Protein AF-0000000067833914 (afdb_homodimer)

Foldseek 3Di:
DAEAEEFEEADDPVRRVVFVVVSVVVVHPPYDYDHHHLPDPPDDVVLVVCLVPDAAPYEYEGQAQVRNAVDLLGSLVSQVSCVVRNYKYFHVVVTDILDDPVNVVVNVVSVVVNVVVVVVVVVVVVVVVVVCVVVCVPVPPDPLPPLVVLVVCVVVPDDLVRSCVVSVHDSVSSCVSVVVVVPPDDD/DAEAEEFEEADDPVRRVVFVVVSVVVVHPPYDYDHHHLPDPPDDPVLVVCLVPDAAPYEYEGQAQVRNADDLLGSLVSQVSCVVRNYKYFHVVVTDILDDPVVVVVNVVSVVVNVVVVVVVVVVVVVVVVVCVVVCVPVPPDPLPPLVQLVVVVVVPDDLVRSCVVSVHDSVSSCVSVVVVVPPDDD

Structure (mmCIF, N/CA/C/O backbone):
data_AF-0000000067833914-model_v1
#
loop_
_entity.id
_entity.type
_entity.pdbx_description
1 polymer Resolvase
#
loop_
_atom_site.group_PDB
_atom_site.id
_atom_site.type_symbol
_atom_site.label_atom_id
_atom_site.label_alt_id
_atom_site.label_comp_id
_atom_site.label_asym_id
_atom_site.label_entity_id
_atom_site.label_seq_id
_atom_site.pdbx_PDB_ins_code
_atom_site.Cartn_x
_atom_site.Cartn_y
_atom_site.Cartn_z
_atom_site.occupancy
_atom_site.B_iso_or_equiv
_atom_site.auth_seq_id
_atom_site.auth_comp_id
_atom_site.auth_asym_id
_atom_site.auth_atom_id
_atom_site.pdbx_PDB_model_num
ATOM 1 N N . MET A 1 1 ? -22.562 -21.047 -0.651 1 86.88 1 MET A N 1
ATOM 2 C CA . MET A 1 1 ? -21.516 -20.078 -0.951 1 86.88 1 MET A CA 1
ATOM 3 C C . MET A 1 1 ? -22.078 -18.906 -1.754 1 86.88 1 MET A C 1
ATOM 5 O O . MET A 1 1 ? -22.672 -19.109 -2.814 1 86.88 1 MET A O 1
ATOM 9 N N . ALA A 1 2 ? -22.219 -17.75 -1.157 1 94.25 2 ALA A N 1
ATOM 10 C CA . ALA A 1 2 ? -22.797 -16.609 -1.849 1 94.25 2 ALA A CA 1
ATOM 11 C C . ALA A 1 2 ? -21.703 -15.727 -2.451 1 94.25 2 ALA A C 1
ATOM 13 O O . ALA A 1 2 ? -20.594 -15.641 -1.907 1 94.25 2 ALA A O 1
ATOM 14 N N . ARG A 1 3 ? -21.984 -15.25 -3.66 1 97.62 3 ARG A N 1
ATOM 15 C CA . ARG A 1 3 ? -21.172 -14.203 -4.273 1 97.62 3 ARG A CA 1
ATOM 16 C C . ARG A 1 3 ? -21.797 -12.828 -4.066 1 97.62 3 ARG A C 1
ATOM 18 O O . ARG A 1 3 ? -22.781 -12.484 -4.734 1 97.62 3 ARG A O 1
ATOM 25 N N . ILE A 1 4 ? -21.25 -12.125 -3.189 1 98.19 4 ILE A N 1
ATOM 26 C CA . ILE A 1 4 ? -21.828 -10.852 -2.777 1 98.19 4 ILE A CA 1
ATOM 27 C C . ILE A 1 4 ? -21.078 -9.703 -3.459 1 98.19 4 ILE A C 1
ATOM 29 O O . ILE A 1 4 ? -19.859 -9.633 -3.408 1 98.19 4 ILE A O 1
ATOM 33 N N . GLY A 1 5 ? -21.828 -8.836 -4.102 1 98.25 5 GLY A N 1
ATOM 34 C CA . GLY A 1 5 ? -21.234 -7.672 -4.746 1 98.25 5 GLY A CA 1
ATOM 35 C C . GLY A 1 5 ? -21.266 -6.422 -3.887 1 98.25 5 GLY A C 1
ATOM 36 O O . GLY A 1 5 ? -22.234 -6.195 -3.164 1 98.25 5 GLY A O 1
ATOM 37 N N . TYR A 1 6 ? -20.234 -5.637 -4.004 1 97.62 6 TYR A N 1
ATOM 38 C CA . TYR A 1 6 ? -20.203 -4.344 -3.332 1 97.62 6 TYR A CA 1
ATOM 39 C C . TYR A 1 6 ? -19.734 -3.25 -4.285 1 97.62 6 TYR A C 1
ATOM 41 O O . TYR A 1 6 ? -18.734 -3.414 -4.984 1 97.62 6 TYR A O 1
ATOM 49 N N . ALA A 1 7 ? -20.547 -2.199 -4.309 1 95.88 7 ALA A N 1
ATOM 50 C CA . ALA A 1 7 ? -20.234 -1.037 -5.141 1 95.88 7 ALA A CA 1
ATOM 51 C C . ALA A 1 7 ? -20.281 0.25 -4.324 1 95.88 7 ALA A C 1
ATOM 53 O O . ALA A 1 7 ? -21.125 0.393 -3.428 1 95.88 7 ALA A O 1
ATOM 54 N N . ARG A 1 8 ? -19.312 1.139 -4.695 1 91.75 8 ARG A N 1
ATOM 55 C CA . ARG A 1 8 ? -19.266 2.412 -3.982 1 91.75 8 ARG A CA 1
ATOM 56 C C . ARG A 1 8 ? -18.812 3.537 -4.91 1 91.75 8 ARG A C 1
ATOM 58 O O . ARG A 1 8 ? -17.984 3.324 -5.797 1 91.75 8 ARG A O 1
ATOM 65 N N . CYS A 1 9 ? -19.406 4.695 -4.695 1 86 9 CYS A N 1
ATOM 66 C CA . CYS A 1 9 ? -18.984 5.875 -5.438 1 86 9 CYS A CA 1
ATOM 67 C C . CYS A 1 9 ? -19.078 7.129 -4.578 1 86 9 CYS A C 1
ATOM 69 O O . CYS A 1 9 ? -19.812 7.148 -3.588 1 86 9 CYS A O 1
ATOM 71 N N . SER A 1 10 ? -18.25 8.062 -4.711 1 74.88 10 SER A N 1
ATOM 72 C CA . SER A 1 10 ? -18.328 9.32 -3.969 1 74.88 10 SER A CA 1
ATOM 73 C C . SER A 1 10 ? -19.5 10.172 -4.445 1 74.88 10 SER A C 1
ATOM 75 O O . SER A 1 10 ? -20.203 10.789 -3.637 1 74.88 10 SER A O 1
ATOM 77 N N . SER A 1 11 ? -19.484 10.625 -5.629 1 63.53 11 SER A N 1
ATOM 78 C CA . SER A 1 11 ? -20.5 11.609 -5.977 1 63.53 11 SER A CA 1
ATOM 79 C C . SER A 1 11 ? -21.281 11.188 -7.223 1 63.53 11 SER A C 1
ATOM 81 O O . SER A 1 11 ? -22.469 11.5 -7.352 1 63.53 11 SER A O 1
ATOM 83 N N . GLU A 1 12 ? -20.594 10.695 -8.109 1 61.56 12 GLU A N 1
ATOM 84 C CA . GLU A 1 12 ? -21.281 10.555 -9.391 1 61.56 12 GLU A CA 1
ATOM 85 C C . GLU A 1 12 ? -22 9.219 -9.484 1 61.56 12 GLU A C 1
ATOM 87 O O . GLU A 1 12 ? -21.391 8.164 -9.305 1 61.56 12 GLU A O 1
ATOM 92 N N . ASN A 1 13 ? -23.25 9.273 -9.68 1 63.41 13 ASN A N 1
ATOM 93 C CA . ASN A 1 13 ? -24.156 8.141 -9.812 1 63.41 13 ASN A CA 1
ATOM 94 C C . ASN A 1 13 ? -23.75 7.223 -10.953 1 63.41 13 ASN A C 1
ATOM 96 O O . ASN A 1 13 ? -23.812 5.996 -10.836 1 63.41 13 ASN A O 1
ATOM 100 N N . GLN A 1 14 ? -23.281 7.828 -11.984 1 71.44 14 GLN A N 1
ATOM 101 C CA . GLN A 1 14 ? -23 7.027 -13.172 1 71.44 14 GLN A CA 1
ATOM 102 C C . GLN A 1 14 ? -21.922 5.992 -12.891 1 71.44 14 GLN A C 1
ATOM 104 O O . GLN A 1 14 ? -22 4.863 -13.383 1 71.44 14 GLN A O 1
ATOM 109 N N . SER A 1 15 ? -21.109 6.277 -12.07 1 84.44 15 SER A N 1
ATOM 110 C CA . SER A 1 15 ? -20.047 5.34 -11.742 1 84.44 15 SER A CA 1
ATOM 111 C C . SER A 1 15 ? -20.562 4.168 -10.922 1 84.44 15 SER A C 1
ATOM 113 O O . SER A 1 15 ? -20.156 3.025 -11.133 1 84.44 15 SER A O 1
ATOM 115 N N . LEU A 1 16 ? -21.594 4.402 -10.195 1 90.31 16 LEU A N 1
ATOM 116 C CA . LEU A 1 16 ? -22.172 3.352 -9.367 1 90.31 16 LEU A CA 1
ATOM 117 C C . LEU A 1 16 ? -22.938 2.344 -10.219 1 90.31 16 LEU A C 1
ATOM 119 O O . LEU A 1 16 ? -22.828 1.135 -10.008 1 90.31 16 LEU A O 1
ATOM 123 N N . ASP A 1 17 ? -23.656 2.871 -11.164 1 92.19 17 ASP A N 1
ATOM 124 C CA . ASP A 1 17 ? -24.453 2.02 -12.039 1 92.19 17 ASP A CA 1
ATOM 125 C C . ASP A 1 17 ? -23.562 1.065 -12.836 1 92.19 17 ASP A C 1
ATOM 127 O O . ASP A 1 17 ? -23.891 -0.113 -12.992 1 92.19 17 ASP A O 1
ATOM 131 N N . ILE A 1 18 ? -22.531 1.569 -13.297 1 94.56 18 ILE A N 1
ATOM 132 C CA . ILE A 1 18 ? -21.594 0.772 -14.078 1 94.56 18 ILE A CA 1
ATOM 133 C C . ILE A 1 18 ? -21.031 -0.357 -13.211 1 94.56 18 ILE A C 1
ATOM 135 O O . ILE A 1 18 ? -20.938 -1.501 -13.664 1 94.56 18 ILE A O 1
ATOM 139 N N . GLN A 1 19 ? -20.75 -0.102 -12.039 1 96.81 19 GLN A N 1
ATOM 140 C CA . GLN A 1 19 ? -20.234 -1.108 -11.117 1 96.81 19 GLN A CA 1
ATOM 141 C C . GLN A 1 19 ? -21.266 -2.199 -10.859 1 96.81 19 GLN A C 1
ATOM 143 O O . GLN A 1 19 ? -20.953 -3.389 -10.914 1 96.81 19 GLN A O 1
ATOM 148 N N . ILE A 1 20 ? -22.438 -1.753 -10.633 1 96.5 20 ILE A N 1
ATOM 149 C CA . ILE A 1 20 ? -23.516 -2.682 -10.305 1 96.5 20 ILE A CA 1
ATOM 150 C C . ILE A 1 20 ? -23.781 -3.609 -11.492 1 96.5 20 ILE A C 1
ATOM 152 O O . ILE A 1 20 ? -23.938 -4.82 -11.312 1 96.5 20 ILE A O 1
ATOM 156 N N . GLU A 1 21 ? -23.781 -3.029 -12.656 1 97.19 21 GLU A N 1
ATOM 157 C CA . GLU A 1 21 ? -24 -3.826 -13.859 1 97.19 21 GLU A CA 1
ATOM 158 C C . GLU A 1 21 ? -22.891 -4.871 -14.031 1 97.19 21 GLU A C 1
ATOM 160 O O . GLU A 1 21 ? -23.172 -6.016 -14.391 1 97.19 21 GLU A O 1
ATOM 165 N N . ARG A 1 22 ? -21.703 -4.496 -13.828 1 97.56 22 ARG A N 1
ATOM 166 C CA . ARG A 1 22 ? -20.578 -5.414 -13.945 1 97.56 22 ARG A CA 1
ATOM 167 C C . ARG A 1 22 ? -20.688 -6.535 -12.914 1 97.56 22 ARG A C 1
ATOM 169 O O . ARG A 1 22 ? -20.422 -7.699 -13.227 1 97.56 22 ARG A O 1
ATOM 176 N N . LEU A 1 23 ? -21.078 -6.184 -11.727 1 98.31 23 LEU A N 1
ATOM 177 C CA . LEU A 1 23 ? -21.219 -7.164 -10.648 1 98.31 23 LEU A CA 1
ATOM 178 C C . LEU A 1 23 ? -22.344 -8.141 -10.953 1 98.31 23 LEU A C 1
ATOM 180 O O . LEU A 1 23 ? -22.219 -9.344 -10.711 1 98.31 23 LEU A O 1
ATOM 184 N N . LYS A 1 24 ? -23.422 -7.625 -11.484 1 97.94 24 LYS A N 1
ATOM 185 C CA . LYS A 1 24 ? -24.531 -8.484 -11.898 1 97.94 24 LYS A CA 1
ATOM 186 C C . LYS A 1 24 ? -24.078 -9.477 -12.969 1 97.94 24 LYS A C 1
ATOM 188 O O . LYS A 1 24 ? -24.406 -10.664 -12.898 1 97.94 24 LYS A O 1
ATOM 193 N N . ALA A 1 25 ? -23.328 -8.93 -13.898 1 98.06 25 ALA A N 1
ATOM 194 C CA . ALA A 1 25 ? -22.828 -9.758 -14.992 1 98.06 25 ALA A CA 1
ATOM 195 C C . ALA A 1 25 ? -21.938 -10.883 -14.469 1 98.06 25 ALA A C 1
ATOM 197 O O . ALA A 1 25 ? -21.828 -11.945 -15.094 1 98.06 25 ALA A O 1
ATOM 198 N N . GLU A 1 26 ? -21.312 -10.641 -13.344 1 97.38 26 GLU A N 1
ATOM 199 C CA . GLU A 1 26 ? -20.438 -11.625 -12.727 1 97.38 26 GLU A CA 1
ATOM 200 C C . GLU A 1 26 ? -21.219 -12.594 -11.852 1 97.38 26 GLU A C 1
ATOM 202 O O . GLU A 1 26 ? -20.641 -13.461 -11.195 1 97.38 26 GLU A O 1
ATOM 207 N N . GLY A 1 27 ? -22.562 -12.406 -11.664 1 97.12 27 GLY A N 1
ATOM 208 C CA . GLY A 1 27 ? -23.422 -13.328 -10.938 1 97.12 27 GLY A CA 1
ATOM 209 C C . GLY A 1 27 ? -23.516 -13.008 -9.453 1 97.12 27 GLY A C 1
ATOM 210 O O . GLY A 1 27 ? -23.891 -13.867 -8.656 1 97.12 27 GLY A O 1
ATOM 211 N N . CYS A 1 28 ? -23.156 -11.852 -9.117 1 98 28 CYS A N 1
ATOM 212 C CA . CYS A 1 28 ? -23.188 -11.477 -7.711 1 98 28 CYS A CA 1
ATOM 213 C C . CYS A 1 28 ? -24.625 -11.305 -7.23 1 98 28 CYS A C 1
ATOM 215 O O . CYS A 1 28 ? -25.422 -10.617 -7.875 1 98 28 CYS A O 1
ATOM 217 N N . GLN A 1 29 ? -24.953 -11.883 -6.121 1 95.81 29 GLN A N 1
ATOM 218 C CA . GLN A 1 29 ? -26.219 -11.758 -5.43 1 95.81 29 GLN A CA 1
ATOM 219 C C . GLN A 1 29 ? -26.078 -12.07 -3.943 1 95.81 29 GLN A C 1
ATOM 221 O O . GLN A 1 29 ? -25.688 -13.18 -3.572 1 95.81 29 GLN A O 1
ATOM 226 N N . PRO A 1 30 ? -26.375 -11.094 -3.082 1 96.19 30 PRO A N 1
ATOM 227 C CA . PRO A 1 30 ? -26.891 -9.75 -3.322 1 96.19 30 PRO A CA 1
ATOM 228 C C . PRO A 1 30 ? -25.797 -8.758 -3.711 1 96.19 30 PRO A C 1
ATOM 230 O O . PRO A 1 30 ? -24.609 -9.078 -3.643 1 96.19 30 PRO A O 1
ATOM 233 N N . ILE A 1 31 ? -26.172 -7.652 -4.227 1 97.44 31 ILE A N 1
ATOM 234 C CA . ILE A 1 31 ? -25.281 -6.523 -4.48 1 97.44 31 ILE A CA 1
ATOM 235 C C . ILE A 1 31 ? -25.656 -5.359 -3.566 1 97.44 31 ILE A C 1
ATOM 237 O O . ILE A 1 31 ? -26.812 -4.914 -3.557 1 97.44 31 ILE A O 1
ATOM 241 N N . ARG A 1 32 ? -24.703 -4.992 -2.779 1 96 32 ARG A N 1
ATOM 242 C CA . ARG A 1 32 ? -24.875 -3.826 -1.918 1 96 32 ARG A CA 1
ATOM 243 C C . ARG A 1 32 ? -24.109 -2.625 -2.463 1 96 32 ARG A C 1
ATOM 245 O O . ARG A 1 32 ? -23.016 -2.777 -3.018 1 96 32 ARG A O 1
ATOM 252 N N . SER A 1 33 ? -24.688 -1.474 -2.361 1 93.19 33 SER A N 1
ATOM 253 C CA . SER A 1 33 ? -24.031 -0.272 -2.875 1 93.19 33 SER A CA 1
ATOM 254 C C . SER A 1 33 ? -24.266 0.919 -1.951 1 93.19 33 SER A C 1
ATOM 256 O O . SER A 1 33 ? -25.234 0.943 -1.19 1 93.19 33 SER A O 1
ATOM 258 N N . GLU A 1 34 ? -23.312 1.789 -1.953 1 89.5 34 GLU A N 1
ATOM 259 C CA . GLU A 1 34 ? -23.484 3.02 -1.186 1 89.5 34 GLU A CA 1
ATOM 260 C C . GLU A 1 34 ? -22.672 4.164 -1.788 1 89.5 34 GLU A C 1
ATOM 262 O O . GLU A 1 34 ? -21.734 3.932 -2.551 1 89.5 34 GLU A O 1
ATOM 267 N N . LYS A 1 35 ? -23.203 5.383 -1.532 1 82.38 35 LYS A N 1
ATOM 268 C CA . LYS A 1 35 ? -22.531 6.621 -1.898 1 82.38 35 LYS A CA 1
ATOM 269 C C . LYS A 1 35 ? -21.828 7.238 -0.692 1 82.38 35 LYS A C 1
ATOM 271 O O . LYS A 1 35 ? -22.422 7.371 0.379 1 82.38 35 LYS A O 1
ATOM 276 N N . VAL A 1 36 ? -20.562 7.32 -0.831 1 75.31 36 VAL A N 1
ATOM 277 C CA . VAL A 1 36 ? -19.812 7.863 0.302 1 75.31 36 VAL A CA 1
ATOM 278 C C . VAL A 1 36 ? -19.062 9.117 -0.128 1 75.31 36 VAL A C 1
ATOM 280 O O . VAL A 1 36 ? -18.422 9.125 -1.185 1 75.31 36 VAL A O 1
ATOM 283 N N . SER A 1 37 ? -19.359 10.234 0.548 1 60.12 37 SER A N 1
ATOM 284 C CA . SER A 1 37 ? -18.609 11.461 0.291 1 60.12 37 SER A CA 1
ATOM 285 C C . SER A 1 37 ? -17.344 11.508 1.129 1 60.12 37 SER A C 1
ATOM 287 O O . SER A 1 37 ? -17.266 10.898 2.197 1 60.12 37 SER A O 1
ATOM 289 N N . GLY A 1 38 ? -16.125 11.68 0.613 1 54.72 38 GLY A N 1
ATOM 290 C CA . GLY A 1 38 ? -14.836 11.797 1.277 1 54.72 38 GLY A CA 1
ATOM 291 C C . GLY A 1 38 ? -14.914 12.516 2.613 1 54.72 38 GLY A C 1
ATOM 292 O O . GLY A 1 38 ? -14.031 12.367 3.457 1 54.72 38 GLY A O 1
ATOM 293 N N . ALA A 1 39 ? -15.797 13.562 2.768 1 50 39 ALA A N 1
ATOM 294 C CA . ALA A 1 39 ? -15.805 14.43 3.945 1 50 39 ALA A CA 1
ATOM 295 C C . ALA A 1 39 ? -16.391 13.703 5.152 1 50 39 ALA A C 1
ATOM 297 O O . ALA A 1 39 ? -16.188 14.125 6.297 1 50 39 ALA A O 1
ATOM 298 N N . SER A 1 40 ? -17.312 12.828 4.961 1 51.78 40 SER A N 1
ATOM 299 C CA . SER A 1 40 ? -18 12.352 6.148 1 51.78 40 SER A CA 1
ATOM 300 C C . SER A 1 40 ? -17.375 11.062 6.668 1 51.78 40 SER A C 1
ATOM 302 O O . SER A 1 40 ? -17.094 10.141 5.895 1 51.78 40 SER A O 1
ATOM 304 N N . ARG A 1 41 ? -16.766 11.109 7.801 1 50.41 41 ARG A N 1
ATOM 305 C CA . ARG A 1 41 ? -16.234 10 8.594 1 50.41 41 ARG A CA 1
ATOM 306 C C . ARG A 1 41 ? -17.234 8.852 8.656 1 50.41 41 ARG A C 1
ATOM 308 O O . ARG A 1 41 ? -16.859 7.715 8.969 1 50.41 41 ARG A O 1
ATOM 315 N N . ASP A 1 42 ? -18.484 9.297 8.555 1 56.72 42 ASP A N 1
ATOM 316 C CA . ASP A 1 42 ? -19.656 8.492 8.875 1 56.72 42 ASP A CA 1
ATOM 317 C C . ASP A 1 42 ? -20.203 7.789 7.633 1 56.72 42 ASP A C 1
ATOM 319 O O . ASP A 1 42 ? -20.656 8.445 6.688 1 56.72 42 ASP A O 1
ATOM 323 N N . GLY A 1 43 ? -19.344 6.633 6.879 1 66.44 43 GLY A N 1
ATOM 324 C CA . GLY A 1 43 ? -19.906 6.199 5.605 1 66.44 43 GLY A CA 1
ATOM 325 C C . GLY A 1 43 ? -19.5 4.781 5.238 1 66.44 43 GLY A C 1
ATOM 326 O O . GLY A 1 43 ? -18.781 4.113 5.992 1 66.44 43 GLY A O 1
ATOM 327 N N . ARG A 1 44 ? -20 3.904 5.148 1 83.5 44 ARG A N 1
ATOM 328 C CA . ARG A 1 44 ? -19.969 2.594 4.512 1 83.5 44 ARG A CA 1
ATOM 329 C C . ARG A 1 44 ? -20.781 1.577 5.301 1 83.5 44 ARG A C 1
ATOM 331 O O . ARG A 1 44 ? -20.297 0.492 5.621 1 83.5 44 ARG A O 1
ATOM 338 N N . THR A 1 45 ? -21.906 2.039 5.633 1 88.69 45 THR A N 1
ATOM 339 C CA . THR A 1 45 ? -22.797 1.225 6.438 1 88.69 45 THR A CA 1
ATOM 340 C C . THR A 1 45 ? -23.125 -0.086 5.727 1 88.69 45 THR A C 1
ATOM 342 O O . THR A 1 45 ? -23.234 -1.136 6.367 1 88.69 45 THR A O 1
ATOM 345 N N . GLU A 1 46 ? -23.266 0.03 4.477 1 92.81 46 GLU A N 1
ATOM 346 C CA . GLU A 1 46 ? -23.578 -1.169 3.699 1 92.81 46 GLU A CA 1
ATOM 347 C C . GLU A 1 46 ? -22.422 -2.168 3.752 1 92.81 46 GLU A C 1
ATOM 349 O O . GLU A 1 46 ? -22.641 -3.371 3.902 1 92.81 46 GLU A O 1
ATOM 354 N N . LEU A 1 47 ? -21.219 -1.692 3.621 1 93.88 47 LEU A N 1
ATOM 355 C CA . LEU A 1 47 ? -20.047 -2.559 3.701 1 93.88 47 LEU A CA 1
ATOM 356 C C . LEU A 1 47 ? -19.922 -3.188 5.086 1 93.88 47 LEU A C 1
ATOM 358 O O . LEU A 1 47 ? -19.672 -4.387 5.203 1 93.88 47 LEU A O 1
ATOM 362 N N . ALA A 1 48 ? -20.109 -2.379 6.098 1 92.81 48 ALA A N 1
ATOM 363 C CA . ALA A 1 48 ? -20.031 -2.879 7.465 1 92.81 48 ALA A CA 1
ATOM 364 C C . ALA A 1 48 ? -21.047 -3.99 7.707 1 92.81 48 ALA A C 1
ATOM 366 O O . ALA A 1 48 ? -20.719 -5.02 8.297 1 92.81 48 ALA A O 1
ATOM 367 N N . ALA A 1 49 ? -22.266 -3.721 7.293 1 93.12 49 ALA A N 1
ATOM 368 C CA . ALA A 1 49 ? -23.328 -4.723 7.426 1 93.12 49 ALA A CA 1
ATOM 369 C C . ALA A 1 49 ? -22.969 -6.004 6.684 1 93.12 49 ALA A C 1
ATOM 371 O O . ALA A 1 49 ? -23.172 -7.105 7.195 1 93.12 49 ALA A O 1
ATOM 372 N N . LEU A 1 50 ? -22.406 -5.805 5.523 1 94.81 50 LEU A N 1
ATOM 373 C CA . LEU A 1 50 ? -22 -6.938 4.699 1 94.81 50 LEU A CA 1
ATOM 374 C C . LEU A 1 50 ? -20.938 -7.762 5.406 1 94.81 50 LEU A C 1
ATOM 376 O O . LEU A 1 50 ? -21.016 -8.992 5.449 1 94.81 50 LEU A O 1
ATOM 380 N N . LEU A 1 51 ? -19.969 -7.109 5.922 1 94.81 51 LEU A N 1
ATOM 381 C CA . LEU A 1 51 ? -18.844 -7.785 6.574 1 94.81 51 LEU A CA 1
ATOM 382 C C . LEU A 1 51 ? -19.312 -8.492 7.844 1 94.81 51 LEU A C 1
ATOM 384 O O . LEU A 1 51 ? -18.766 -9.531 8.219 1 94.81 51 LEU A O 1
ATOM 388 N N . ASP A 1 52 ? -20.359 -7.973 8.461 1 93.75 52 ASP A N 1
ATOM 389 C CA . ASP A 1 52 ? -20.922 -8.578 9.672 1 93.75 52 ASP A CA 1
ATOM 390 C C . ASP A 1 52 ? -21.641 -9.883 9.352 1 93.75 52 ASP A C 1
ATOM 392 O O . ASP A 1 52 ? -21.719 -10.781 10.188 1 93.75 52 ASP A O 1
ATOM 396 N N . PHE A 1 53 ? -22.094 -10.016 8.172 1 94 53 PHE A N 1
ATOM 397 C CA . PHE A 1 53 ? -22.953 -11.141 7.859 1 94 53 PHE A CA 1
ATOM 398 C C . PHE A 1 53 ? -22.234 -12.156 6.977 1 94 53 PHE A C 1
ATOM 400 O O . PHE A 1 53 ? -22.719 -13.266 6.762 1 94 53 PHE A O 1
ATOM 407 N N . ILE A 1 54 ? -21.125 -11.742 6.477 1 96.31 54 ILE A N 1
ATOM 408 C CA . ILE A 1 54 ? -20.391 -12.625 5.574 1 96.31 54 ILE A CA 1
ATOM 409 C C . ILE A 1 54 ? -20 -13.906 6.305 1 96.31 54 ILE A C 1
ATOM 411 O O . ILE A 1 54 ? -19.594 -13.859 7.469 1 96.31 54 ILE A O 1
ATOM 415 N N . ARG A 1 55 ? -20.141 -15.062 5.648 1 95.69 55 ARG A N 1
ATOM 416 C CA . ARG A 1 55 ? -19.922 -16.359 6.262 1 95.69 55 ARG A CA 1
ATOM 417 C C . ARG A 1 55 ? -18.734 -17.078 5.617 1 95.69 55 ARG A C 1
ATOM 419 O O . ARG A 1 55 ? -18.266 -16.672 4.551 1 95.69 55 ARG A O 1
ATOM 426 N N . ASP A 1 56 ? -18.344 -18.109 6.289 1 97.06 56 ASP A N 1
ATOM 427 C CA . ASP A 1 56 ? -17.297 -18.984 5.762 1 97.06 56 ASP A CA 1
ATOM 428 C C . ASP A 1 56 ? -17.672 -19.5 4.371 1 97.06 56 ASP A C 1
ATOM 430 O O . ASP A 1 56 ? -18.797 -19.953 4.145 1 97.06 56 ASP A O 1
ATOM 434 N N . GLY A 1 57 ? -16.75 -19.312 3.463 1 97.12 57 GLY A N 1
ATOM 435 C CA . GLY A 1 57 ? -16.969 -19.812 2.117 1 97.12 57 GLY A CA 1
ATOM 436 C C . GLY A 1 57 ? -17.562 -18.781 1.185 1 97.12 57 GLY A C 1
ATOM 437 O O . GLY A 1 57 ? -17.547 -18.953 -0.036 1 97.12 57 GLY A O 1
ATOM 438 N N . ASP A 1 58 ? -18.141 -17.641 1.704 1 98.12 58 ASP A N 1
ATOM 439 C CA . ASP A 1 58 ? -18.688 -16.578 0.876 1 98.12 58 ASP A CA 1
ATOM 440 C C . ASP A 1 58 ? -17.578 -15.82 0.151 1 98.12 58 ASP A C 1
ATOM 442 O O . ASP A 1 58 ? -16.406 -15.906 0.532 1 98.12 58 ASP A O 1
ATOM 446 N N . GLU A 1 59 ? -18.016 -15.156 -0.945 1 98.06 59 GLU A N 1
ATOM 447 C CA . GLU A 1 59 ? -17.094 -14.383 -1.764 1 98.06 59 GLU A CA 1
ATOM 448 C C . GLU A 1 59 ? -17.578 -12.945 -1.935 1 98.06 59 GLU A C 1
ATOM 450 O O . GLU A 1 59 ? -18.703 -12.719 -2.404 1 98.06 59 GLU A O 1
ATOM 455 N N . LEU A 1 60 ? -16.766 -12.047 -1.475 1 98.44 60 LEU A N 1
ATOM 456 C CA . LEU A 1 60 ? -17.016 -10.633 -1.725 1 98.44 60 LEU A CA 1
ATOM 457 C C . LEU A 1 60 ? -16.391 -10.195 -3.041 1 98.44 60 LEU A C 1
ATOM 459 O O . LEU A 1 60 ? -15.203 -10.438 -3.281 1 98.44 60 LEU A O 1
ATOM 463 N N . VAL A 1 61 ? -17.172 -9.539 -3.877 1 98.56 61 VAL A N 1
ATOM 464 C CA . VAL A 1 61 ? -16.703 -9.141 -5.199 1 98.56 61 VAL A CA 1
ATOM 465 C C . VAL A 1 61 ? -16.812 -7.625 -5.352 1 98.56 61 VAL A C 1
ATOM 467 O O . VAL A 1 61 ? -17.859 -7.043 -5.035 1 98.56 61 VAL A O 1
ATOM 470 N N . VAL A 1 62 ? -15.789 -7 -5.805 1 98.25 62 VAL A N 1
ATOM 471 C CA . VAL A 1 62 ? -15.773 -5.586 -6.156 1 98.25 62 VAL A CA 1
ATOM 472 C C . VAL A 1 62 ? -15.203 -5.402 -7.559 1 98.25 62 VAL A C 1
ATOM 474 O O . VAL A 1 62 ? -14.422 -6.227 -8.031 1 98.25 62 VAL A O 1
ATOM 477 N N . VAL A 1 63 ? -15.562 -4.324 -8.219 1 97.75 63 VAL A N 1
ATOM 478 C CA . VAL A 1 63 ? -15.047 -4.07 -9.562 1 97.75 63 VAL A CA 1
ATOM 479 C C . VAL A 1 63 ? -13.57 -3.67 -9.477 1 97.75 63 VAL A C 1
ATOM 481 O O . VAL A 1 63 ? -12.75 -4.156 -10.258 1 97.75 63 VAL A O 1
ATOM 484 N N . ARG A 1 64 ? -13.328 -2.82 -8.484 1 97.12 64 ARG A N 1
ATOM 485 C CA . ARG A 1 64 ? -11.961 -2.361 -8.227 1 97.12 64 ARG A CA 1
ATOM 486 C C . ARG A 1 64 ? -11.664 -2.361 -6.73 1 97.12 64 ARG A C 1
ATOM 488 O O . ARG A 1 64 ? -12.555 -2.129 -5.91 1 97.12 64 ARG A O 1
ATOM 495 N N . ALA A 1 65 ? -10.422 -2.537 -6.402 1 96.62 65 ALA A N 1
ATOM 496 C CA . ALA A 1 65 ? -10.039 -2.664 -4.996 1 96.62 65 ALA A CA 1
ATOM 497 C C . ALA A 1 65 ? -10.266 -1.355 -4.246 1 96.62 65 ALA A C 1
ATOM 499 O O . ALA A 1 65 ? -10.578 -1.363 -3.053 1 96.62 65 ALA A O 1
ATOM 500 N N . ASP A 1 66 ? -10.094 -0.238 -4.898 1 94.25 66 ASP A N 1
ATOM 501 C CA . ASP A 1 66 ? -10.211 1.054 -4.23 1 94.25 66 ASP A CA 1
ATOM 502 C C . ASP A 1 66 ? -11.656 1.321 -3.811 1 94.25 66 ASP A C 1
ATOM 504 O O . ASP A 1 66 ? -11.922 2.244 -3.039 1 94.25 66 ASP A O 1
ATOM 508 N N . ARG A 1 67 ? -12.57 0.489 -4.27 1 93.38 67 ARG A N 1
ATOM 509 C CA . ARG A 1 67 ? -13.961 0.642 -3.84 1 93.38 67 ARG A CA 1
ATOM 510 C C . ARG A 1 67 ? -14.172 0.031 -2.459 1 93.38 67 ARG A C 1
ATOM 512 O O . ARG A 1 67 ? -15.195 0.284 -1.816 1 93.38 67 ARG A O 1
ATOM 519 N N . LEU A 1 68 ? -13.312 -0.681 -2.006 1 94.25 68 LEU A N 1
ATOM 520 C CA . LEU A 1 68 ? -13.484 -1.496 -0.808 1 94.25 68 LEU A CA 1
ATOM 521 C C . LEU A 1 68 ? -13.078 -0.724 0.441 1 94.25 68 LEU A C 1
ATOM 523 O O . LEU A 1 68 ? -13.484 -1.073 1.553 1 94.25 68 LEU A O 1
ATOM 527 N N . GLY A 1 69 ? -12.273 0.347 0.266 1 91.62 69 GLY A N 1
ATOM 528 C CA . GLY A 1 69 ? -11.781 1.048 1.439 1 91.62 69 GLY A CA 1
ATOM 529 C C . GLY A 1 69 ? -11.461 2.508 1.174 1 91.62 69 GLY A C 1
ATOM 530 O O . GLY A 1 69 ? -11.594 2.98 0.043 1 91.62 69 GLY A O 1
ATOM 531 N N . ARG A 1 70 ? -10.984 3.242 2.217 1 86.94 70 ARG A N 1
ATOM 532 C CA . ARG A 1 70 ? -10.688 4.668 2.15 1 86.94 70 ARG A CA 1
ATOM 533 C C . ARG A 1 70 ? -9.211 4.906 1.839 1 86.94 70 ARG A C 1
ATOM 535 O O . ARG A 1 70 ? -8.828 6 1.42 1 86.94 70 ARG A O 1
ATOM 542 N N . ASP A 1 71 ? -8.445 3.928 2.152 1 90.81 71 ASP A N 1
ATOM 543 C CA . ASP A 1 71 ? -7.016 3.914 1.849 1 90.81 71 ASP A CA 1
ATOM 544 C C . ASP A 1 71 ? -6.477 2.486 1.799 1 90.81 71 ASP A C 1
ATOM 546 O O . ASP A 1 71 ? -7.23 1.527 1.977 1 90.81 71 ASP A O 1
ATOM 550 N N . THR A 1 72 ? -5.305 2.424 1.519 1 92.88 72 THR A N 1
ATOM 551 C CA . THR A 1 72 ? -4.691 1.114 1.329 1 92.88 72 THR A CA 1
ATOM 552 C C . THR A 1 72 ? -4.781 0.283 2.605 1 92.88 72 THR A C 1
ATOM 554 O O . THR A 1 72 ? -5.141 -0.896 2.561 1 92.88 72 THR A O 1
ATOM 557 N N . ARG A 1 73 ? -4.469 0.867 3.707 1 91.75 73 ARG A N 1
ATOM 558 C CA . ARG A 1 73 ? -4.508 0.161 4.984 1 91.75 73 ARG A CA 1
ATOM 559 C C . ARG A 1 73 ? -5.906 -0.379 5.266 1 91.75 73 ARG A C 1
ATOM 561 O O . ARG A 1 73 ? -6.059 -1.513 5.727 1 91.75 73 ARG A O 1
ATOM 568 N N . ASP A 1 74 ? -6.852 0.41 5.039 1 93.06 74 ASP A N 1
ATOM 569 C CA . ASP A 1 74 ? -8.234 0.002 5.25 1 93.06 74 ASP A CA 1
ATOM 570 C C . ASP A 1 74 ? -8.586 -1.216 4.398 1 93.06 74 ASP A C 1
ATOM 572 O O . ASP A 1 74 ? -9.195 -2.17 4.891 1 93.06 74 ASP A O 1
ATOM 576 N N . VAL A 1 75 ? -8.25 -1.205 3.137 1 96.06 75 VAL A N 1
ATOM 577 C CA . VAL A 1 75 ? -8.508 -2.316 2.229 1 96.06 75 VAL A CA 1
ATOM 578 C C . VAL A 1 75 ? -7.812 -3.576 2.738 1 96.06 75 VAL A C 1
ATOM 580 O O . VAL A 1 75 ? -8.414 -4.648 2.791 1 96.06 75 VAL A O 1
ATOM 583 N N . LEU A 1 76 ? -6.582 -3.436 3.123 1 96.44 76 LEU A N 1
ATOM 584 C CA . LEU A 1 76 ? -5.805 -4.578 3.592 1 96.44 76 LEU A CA 1
ATOM 585 C C . LEU A 1 76 ? -6.402 -5.156 4.871 1 96.44 76 LEU A C 1
ATOM 587 O O . LEU A 1 76 ? -6.379 -6.371 5.078 1 96.44 76 LEU A O 1
ATOM 591 N N . ASN A 1 77 ? -6.914 -4.355 5.73 1 96 77 ASN A N 1
ATOM 592 C CA . ASN A 1 77 ? -7.602 -4.816 6.93 1 96 77 ASN A CA 1
ATOM 593 C C . ASN A 1 77 ? -8.836 -5.641 6.586 1 96 77 ASN A C 1
ATOM 595 O O . ASN A 1 77 ? -9.109 -6.656 7.227 1 96 77 ASN A O 1
ATOM 599 N N . ILE A 1 78 ? -9.547 -5.184 5.629 1 96.75 78 ILE A N 1
ATOM 600 C CA . ILE A 1 78 ? -10.75 -5.891 5.203 1 96.75 78 ILE A CA 1
ATOM 601 C C . ILE A 1 78 ? -10.367 -7.254 4.625 1 96.75 78 ILE A C 1
ATOM 603 O O . ILE A 1 78 ? -11.023 -8.258 4.91 1 96.75 78 ILE A O 1
ATOM 607 N N . VAL A 1 79 ? -9.344 -7.285 3.797 1 97.81 79 VAL A N 1
ATOM 608 C CA . VAL A 1 79 ? -8.859 -8.547 3.238 1 97.81 79 VAL A CA 1
ATOM 609 C C . VAL A 1 79 ? -8.516 -9.516 4.367 1 97.81 79 VAL A C 1
ATOM 611 O O . VAL A 1 79 ? -8.883 -10.688 4.316 1 97.81 79 VAL A O 1
ATOM 614 N N . HIS A 1 80 ? -7.781 -9 5.285 1 96.38 80 HIS A N 1
ATOM 615 C CA . HIS A 1 80 ? -7.387 -9.812 6.43 1 96.38 80 HIS A CA 1
ATOM 616 C C . HIS A 1 80 ? -8.602 -10.336 7.188 1 96.38 80 HIS A C 1
ATOM 618 O O . HIS A 1 80 ? -8.656 -11.508 7.559 1 96.38 80 HIS A O 1
ATOM 624 N N . GLU A 1 81 ? -9.531 -9.484 7.418 1 96.62 81 GLU A N 1
ATOM 625 C CA . GLU A 1 81 ? -10.758 -9.867 8.109 1 96.62 81 GLU A CA 1
ATOM 626 C C . GLU A 1 81 ? -11.5 -10.969 7.359 1 96.62 81 GLU A C 1
ATOM 628 O O . GLU A 1 81 ? -11.961 -11.938 7.965 1 96.62 81 GLU A O 1
ATOM 633 N N . LEU A 1 82 ? -11.648 -10.812 6.047 1 98 82 LEU A N 1
ATOM 634 C CA . LEU A 1 82 ? -12.297 -11.828 5.219 1 98 82 LEU A CA 1
ATOM 635 C C . LEU A 1 82 ? -11.57 -13.164 5.328 1 98 82 LEU A C 1
ATOM 637 O O . LEU A 1 82 ? -12.203 -14.203 5.48 1 98 82 LEU A O 1
ATOM 641 N N . ASP A 1 83 ? -10.289 -13.094 5.262 1 97.31 83 ASP A N 1
ATOM 642 C CA . ASP A 1 83 ? -9.469 -14.297 5.344 1 97.31 83 ASP A CA 1
ATOM 643 C C . ASP A 1 83 ? -9.672 -15.008 6.68 1 97.31 83 ASP A C 1
ATOM 645 O O . ASP A 1 83 ? -9.805 -16.234 6.723 1 97.31 83 ASP A O 1
ATOM 649 N N . GLN A 1 84 ? -9.695 -14.266 7.75 1 96.25 84 GLN A N 1
ATOM 650 C CA . GLN A 1 84 ? -9.883 -14.828 9.086 1 96.25 84 GLN A CA 1
ATOM 651 C C . GLN A 1 84 ? -11.242 -15.516 9.203 1 96.25 84 GLN A C 1
ATOM 653 O O . GLN A 1 84 ? -11.383 -16.484 9.953 1 96.25 84 GLN A O 1
ATOM 658 N N . ARG A 1 85 ? -12.188 -15.094 8.469 1 96.12 85 ARG A N 1
ATOM 659 C CA . ARG A 1 85 ? -13.547 -15.633 8.523 1 96.12 85 ARG A CA 1
ATOM 660 C C . ARG A 1 85 ? -13.711 -16.781 7.527 1 96.12 85 ARG A C 1
ATOM 662 O O . ARG A 1 85 ? -14.797 -17.359 7.426 1 96.12 85 ARG A O 1
ATOM 669 N N . GLY A 1 86 ? -12.664 -17 6.812 1 97.06 86 GLY A N 1
ATOM 670 C CA . GLY A 1 86 ? -12.734 -18.047 5.801 1 97.06 86 GLY A CA 1
ATOM 671 C C . GLY A 1 86 ? -13.477 -17.625 4.551 1 97.06 86 GLY A C 1
ATOM 672 O O . GLY A 1 86 ? -13.914 -18.469 3.768 1 97.06 86 GLY A O 1
ATOM 673 N N . ALA A 1 87 ? -13.719 -16.312 4.391 1 98.19 87 ALA A N 1
ATOM 674 C CA . ALA A 1 87 ? -14.359 -15.758 3.205 1 98.19 87 ALA A CA 1
ATOM 675 C C . ALA A 1 87 ? -13.328 -15.289 2.188 1 98.19 87 ALA A C 1
ATOM 677 O O . ALA A 1 87 ? -12.133 -15.242 2.486 1 98.19 87 ALA A O 1
ATOM 678 N N . PHE A 1 88 ? -13.773 -14.977 0.936 1 98.31 88 PHE A N 1
ATOM 679 C CA . PHE A 1 88 ? -12.844 -14.664 -0.148 1 98.31 88 PHE A CA 1
ATOM 680 C C . PHE A 1 88 ? -13.156 -13.297 -0.745 1 98.31 88 PHE A C 1
ATOM 682 O O . PHE A 1 88 ? -14.281 -12.805 -0.644 1 98.31 88 PHE A O 1
ATOM 689 N N . LEU A 1 89 ? -12.156 -12.719 -1.276 1 98.56 89 LEU A N 1
ATOM 690 C CA . LEU A 1 89 ? -12.281 -11.469 -2.02 1 98.56 89 LEU A CA 1
ATOM 691 C C . LEU A 1 89 ? -11.914 -11.672 -3.484 1 98.56 89 LEU A C 1
ATOM 693 O O . LEU A 1 89 ? -10.922 -12.328 -3.795 1 98.56 89 LEU A O 1
ATOM 697 N N . THR A 1 90 ? -12.703 -11.141 -4.344 1 98.56 90 THR A N 1
ATOM 698 C CA . THR A 1 90 ? -12.383 -11.078 -5.766 1 98.56 90 THR A CA 1
ATOM 699 C C . THR A 1 90 ? -12.492 -9.641 -6.277 1 98.56 90 THR A C 1
ATOM 701 O O . THR A 1 90 ? -13.516 -8.984 -6.07 1 98.56 90 THR A O 1
ATOM 704 N N . VAL A 1 91 ? -11.461 -9.188 -6.871 1 98.69 91 VAL A N 1
ATOM 705 C CA . VAL A 1 91 ? -11.438 -7.918 -7.598 1 98.69 91 VAL A CA 1
ATOM 706 C C . VAL A 1 91 ? -11.531 -8.18 -9.094 1 98.69 91 VAL A C 1
ATOM 708 O O . VAL A 1 91 ? -10.781 -9 -9.641 1 98.69 91 VAL A O 1
ATOM 711 N N . LEU A 1 92 ? -12.375 -7.508 -9.812 1 98.38 92 LEU A N 1
ATOM 712 C CA . LEU A 1 92 ? -12.664 -7.84 -11.203 1 98.38 92 LEU A CA 1
ATOM 713 C C . LEU A 1 92 ? -11.648 -7.199 -12.141 1 98.38 92 LEU A C 1
ATOM 715 O O . LEU A 1 92 ? -11.328 -7.758 -13.195 1 98.38 92 LEU A O 1
ATOM 719 N N . ASP A 1 93 ? -11.148 -6.008 -11.703 1 97.25 93 ASP A N 1
ATOM 720 C CA . ASP A 1 93 ? -10.227 -5.285 -12.57 1 97.25 93 ASP A CA 1
ATOM 721 C C . ASP A 1 93 ? -9.094 -4.652 -11.766 1 97.25 93 ASP A C 1
ATOM 723 O O . ASP A 1 93 ? -9.273 -3.596 -11.156 1 97.25 93 ASP A O 1
ATOM 727 N N . PRO A 1 94 ? -7.918 -5.199 -11.992 1 97.69 94 PRO A N 1
ATOM 728 C CA . PRO A 1 94 ? -7.594 -6.48 -12.625 1 97.69 94 PRO A CA 1
ATOM 729 C C . PRO A 1 94 ? -8.203 -7.672 -11.891 1 97.69 94 PRO A C 1
ATOM 731 O O . PRO A 1 94 ? -8.633 -7.543 -10.742 1 97.69 94 PRO A O 1
ATOM 734 N N . HIS A 1 95 ? -8.203 -8.773 -12.586 1 97.44 95 HIS A N 1
ATOM 735 C CA . HIS A 1 95 ? -8.734 -9.961 -11.93 1 97.44 95 HIS A CA 1
ATOM 736 C C . HIS A 1 95 ? -7.77 -10.492 -10.883 1 97.44 95 HIS A C 1
ATOM 738 O O . HIS A 1 95 ? -6.664 -10.93 -11.211 1 97.44 95 HIS A O 1
ATOM 744 N N . VAL A 1 96 ? -8.125 -10.438 -9.641 1 98 96 VAL A N 1
ATOM 745 C CA . VAL A 1 96 ? -7.398 -10.938 -8.477 1 98 96 VAL A CA 1
ATOM 746 C C . VAL A 1 96 ? -8.367 -11.586 -7.496 1 98 96 VAL A C 1
ATOM 748 O O . VAL A 1 96 ? -9.383 -10.984 -7.125 1 98 96 VAL A O 1
ATOM 751 N N . SER A 1 97 ? -8.07 -12.805 -7.133 1 98.19 97 SER A N 1
ATOM 752 C CA . SER A 1 97 ? -8.945 -13.516 -6.207 1 98.19 97 SER A CA 1
ATOM 753 C C . SER A 1 97 ? -8.141 -14.18 -5.094 1 98.19 97 SER A C 1
ATOM 755 O O . SER A 1 97 ? -7.039 -14.68 -5.328 1 98.19 97 SER A O 1
ATOM 757 N N . THR A 1 98 ? -8.711 -14.188 -3.936 1 98.12 98 THR A N 1
ATOM 758 C CA . THR A 1 98 ? -8.07 -14.867 -2.818 1 98.12 98 THR A CA 1
ATOM 759 C C . THR A 1 98 ? -8.531 -16.328 -2.736 1 98.12 98 THR A C 1
ATOM 761 O O . THR A 1 98 ? -8.172 -17.031 -1.797 1 98.12 98 THR A O 1
ATOM 764 N N . ARG A 1 99 ? -9.25 -16.75 -3.719 1 95.56 99 ARG A N 1
ATOM 765 C CA . ARG A 1 99 ? -9.711 -18.141 -3.789 1 95.56 99 ARG A CA 1
ATOM 766 C C . ARG A 1 99 ? -8.68 -19.031 -4.477 1 95.56 99 ARG A C 1
ATOM 768 O O . ARG A 1 99 ? -7.918 -18.562 -5.324 1 95.56 99 ARG A O 1
ATOM 775 N N . GLY A 1 100 ? -8.672 -20.312 -4.082 1 92.81 100 GLY A N 1
ATOM 776 C CA . GLY A 1 100 ? -7.883 -21.312 -4.801 1 92.81 100 GLY A CA 1
ATOM 777 C C . GLY A 1 100 ? -6.398 -21.219 -4.508 1 92.81 100 GLY A C 1
ATOM 778 O O . GLY A 1 100 ? -5.988 -20.547 -3.562 1 92.81 100 GLY A O 1
ATOM 779 N N . GLU A 1 101 ? -5.57 -21.844 -5.371 1 90.94 101 GLU A N 1
ATOM 780 C CA . GLU A 1 101 ? -4.129 -21.953 -5.156 1 90.94 101 GLU A CA 1
ATOM 781 C C . GLU A 1 101 ? -3.441 -20.609 -5.328 1 90.94 101 GLU A C 1
ATOM 783 O O . GLU A 1 101 ? -2.566 -20.234 -4.539 1 90.94 101 GLU A O 1
ATOM 788 N N . SER A 1 102 ? -3.949 -19.906 -6.312 1 94.31 102 SER A N 1
ATOM 789 C CA . SER A 1 102 ? -3.359 -18.594 -6.551 1 94.31 102 SER A CA 1
ATOM 790 C C . SER A 1 102 ? -3.727 -17.609 -5.445 1 94.31 102 SER A C 1
ATOM 792 O O . SER A 1 102 ? -3.035 -16.609 -5.238 1 94.31 102 SER A O 1
ATOM 794 N N . GLY A 1 103 ? -4.809 -17.938 -4.777 1 97 103 GLY A N 1
ATOM 795 C CA . GLY A 1 103 ? -5.289 -17.078 -3.709 1 97 103 GLY A CA 1
ATOM 796 C C . GLY A 1 103 ? -4.32 -16.953 -2.549 1 97 103 GLY A C 1
ATOM 797 O O . GLY A 1 103 ? -4.238 -15.914 -1.899 1 97 103 GLY A O 1
ATOM 798 N N . ARG A 1 104 ? -3.594 -18.031 -2.408 1 96 104 ARG A N 1
ATOM 799 C CA . ARG A 1 104 ? -2.617 -18.016 -1.324 1 96 104 ARG A CA 1
ATOM 800 C C . ARG A 1 104 ? -1.484 -17.031 -1.624 1 96 104 ARG A C 1
ATOM 802 O O . ARG A 1 104 ? -1.005 -16.344 -0.727 1 96 104 ARG A O 1
ATOM 809 N N . ILE A 1 105 ? -1.121 -17.016 -2.846 1 97.06 105 ILE A N 1
ATOM 810 C CA . ILE A 1 105 ? -0.084 -16.078 -3.266 1 97.06 105 ILE A CA 1
ATOM 811 C C . ILE A 1 105 ? -0.582 -14.648 -3.09 1 97.06 105 ILE A C 1
ATOM 813 O O . ILE A 1 105 ? 0.139 -13.797 -2.566 1 97.06 105 ILE A O 1
ATOM 817 N N . VAL A 1 106 ? -1.803 -14.453 -3.457 1 98.31 106 VAL A N 1
ATOM 818 C CA . VAL A 1 106 ? -2.418 -13.133 -3.342 1 98.31 106 VAL A CA 1
ATOM 819 C C . VAL A 1 106 ? -2.416 -12.688 -1.88 1 98.31 106 VAL A C 1
ATOM 821 O O . VAL A 1 106 ? -1.978 -11.578 -1.562 1 98.31 106 VAL A O 1
ATOM 824 N N . LEU A 1 107 ? -2.812 -13.555 -1.031 1 98 107 LEU A N 1
ATOM 825 C CA . LEU A 1 107 ? -2.887 -13.242 0.392 1 98 107 LEU A CA 1
ATOM 826 C C . LEU A 1 107 ? -1.499 -12.977 0.964 1 98 107 LEU A C 1
ATOM 828 O O . LEU A 1 107 ? -1.324 -12.078 1.789 1 98 107 LEU A O 1
ATOM 832 N N . THR A 1 108 ? -0.582 -13.758 0.534 1 97.75 108 THR A N 1
ATOM 833 C CA . THR A 1 108 ? 0.789 -13.578 1.002 1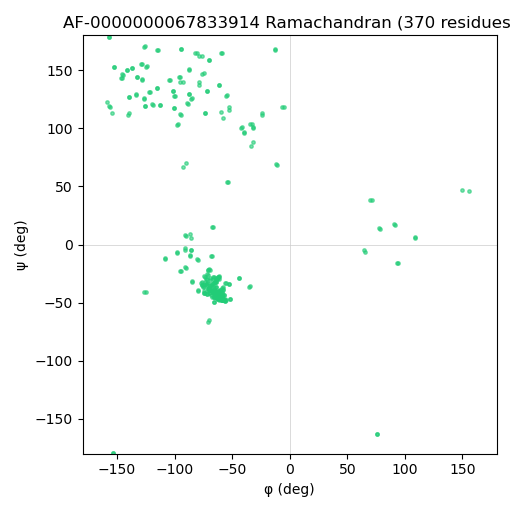 97.75 108 THR A CA 1
ATOM 834 C C . THR A 1 108 ? 1.328 -12.211 0.584 1 97.75 108 THR A C 1
ATOM 836 O O . THR A 1 108 ? 1.938 -11.508 1.391 1 97.75 108 THR A O 1
ATOM 839 N N . VAL A 1 109 ? 1.094 -11.852 -0.63 1 98.19 109 VAL A N 1
ATOM 840 C CA . VAL A 1 109 ? 1.58 -10.586 -1.154 1 98.19 109 VAL A CA 1
ATOM 841 C C . VAL A 1 109 ? 0.884 -9.43 -0.437 1 98.19 109 VAL A C 1
ATOM 843 O O . VAL A 1 109 ? 1.539 -8.484 0.02 1 98.19 109 VAL A O 1
ATOM 846 N N . LEU A 1 110 ? -0.411 -9.469 -0.351 1 98.19 110 LEU A N 1
ATOM 847 C CA . LEU A 1 110 ? -1.15 -8.422 0.34 1 98.19 110 LEU A CA 1
ATOM 848 C C . LEU A 1 110 ? -0.739 -8.344 1.807 1 98.19 110 LEU A C 1
ATOM 850 O O . LEU A 1 110 ? -0.677 -7.25 2.379 1 98.19 110 LEU A O 1
ATOM 854 N N . GLY A 1 111 ? -0.528 -9.484 2.371 1 97.5 111 GLY A N 1
ATOM 855 C CA . GLY A 1 111 ? -0.002 -9.516 3.725 1 97.5 111 GLY A CA 1
ATOM 856 C C . GLY A 1 111 ? 1.354 -8.844 3.854 1 97.5 111 GLY A C 1
ATOM 857 O O . GLY A 1 111 ? 1.604 -8.109 4.812 1 97.5 111 GLY A O 1
ATOM 858 N N . MET A 1 112 ? 2.178 -9.125 2.953 1 97.69 112 MET A N 1
ATOM 859 C CA . MET A 1 112 ? 3.492 -8.492 2.92 1 97.69 112 MET A CA 1
ATOM 860 C C . MET A 1 112 ? 3.363 -6.973 2.83 1 97.69 112 MET A C 1
ATOM 862 O O . MET A 1 112 ? 4.055 -6.246 3.545 1 97.69 112 MET A O 1
ATOM 866 N N . VAL A 1 113 ? 2.512 -6.5 1.99 1 97.81 113 VAL A N 1
ATOM 867 C CA . VAL A 1 113 ? 2.293 -5.066 1.848 1 97.81 113 VAL A CA 1
ATOM 868 C C . VAL A 1 113 ? 1.772 -4.488 3.162 1 97.81 113 VAL A C 1
ATOM 870 O O . VAL A 1 113 ? 2.217 -3.424 3.6 1 97.81 113 VAL A O 1
ATOM 873 N N . SER A 1 114 ? 0.833 -5.145 3.746 1 96.81 114 SER A N 1
ATOM 874 C CA . SER A 1 114 ? 0.272 -4.711 5.02 1 96.81 114 SER A CA 1
ATOM 875 C C . SER A 1 114 ? 1.359 -4.562 6.082 1 96.81 114 SER A C 1
ATOM 877 O O . SER A 1 114 ? 1.409 -3.553 6.789 1 96.81 114 SER A O 1
ATO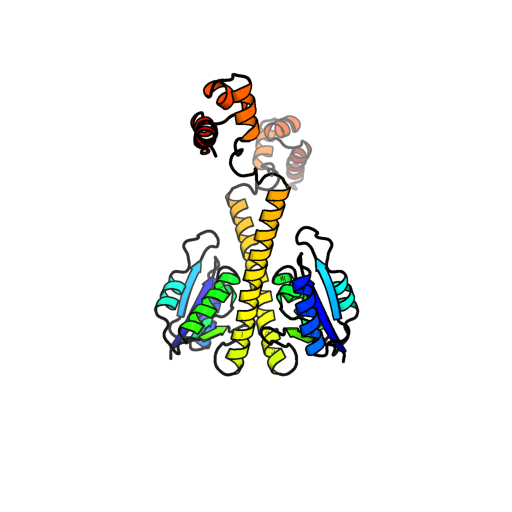M 879 N N . GLN A 1 115 ? 2.203 -5.512 6.195 1 95.88 115 GLN A N 1
ATOM 880 C CA . GLN A 1 115 ? 3.291 -5.477 7.164 1 95.88 115 GLN A CA 1
ATOM 881 C C . GLN A 1 115 ? 4.266 -4.344 6.859 1 95.88 115 GLN A C 1
ATOM 883 O O . GLN A 1 115 ? 4.746 -3.666 7.77 1 95.88 115 GLN A O 1
ATOM 888 N N . MET A 1 116 ? 4.555 -4.242 5.664 1 95.06 116 MET A N 1
ATOM 889 C CA . MET A 1 116 ? 5.445 -3.178 5.211 1 95.06 116 MET A CA 1
ATOM 890 C C . MET A 1 116 ? 4.902 -1.808 5.602 1 95.06 116 MET A C 1
ATOM 892 O O . MET A 1 116 ? 5.637 -0.971 6.129 1 95.06 116 MET A O 1
ATOM 896 N N . GLU A 1 117 ? 3.646 -1.596 5.344 1 93.69 117 GLU A N 1
ATOM 897 C CA . GLU A 1 117 ? 3.016 -0.337 5.73 1 93.69 117 GLU A CA 1
ATOM 898 C C . GLU A 1 117 ? 3.15 -0.088 7.23 1 93.69 117 GLU A C 1
ATOM 900 O O . GLU A 1 117 ? 3.482 1.021 7.652 1 93.69 117 GLU A O 1
ATOM 905 N N . ARG A 1 118 ? 2.859 -1.029 8 1 92.94 118 ARG A N 1
ATOM 906 C CA . ARG A 1 118 ? 2.955 -0.922 9.453 1 92.94 118 ARG A CA 1
ATOM 907 C C . ARG A 1 118 ? 4.371 -0.543 9.883 1 92.94 118 ARG A C 1
ATOM 909 O O . ARG A 1 118 ? 4.555 0.314 10.742 1 92.94 118 ARG A O 1
ATOM 916 N N . ARG A 1 119 ? 5.324 -1.13 9.312 1 92.25 119 ARG A N 1
ATOM 917 C CA . ARG A 1 119 ? 6.719 -0.864 9.648 1 92.25 119 ARG A CA 1
ATOM 918 C C . ARG A 1 119 ? 7.113 0.561 9.273 1 92.25 119 ARG A C 1
ATOM 920 O O . ARG A 1 119 ? 7.824 1.231 10.023 1 92.25 119 ARG A O 1
ATOM 927 N N . PHE A 1 120 ? 6.668 1.029 8.125 1 90.5 120 PHE A N 1
ATOM 928 C CA . PHE A 1 120 ? 6.945 2.4 7.715 1 90.5 120 PHE A CA 1
ATOM 929 C C . PHE A 1 120 ? 6.348 3.393 8.711 1 90.5 120 PHE A C 1
ATOM 931 O O . PHE A 1 120 ? 6.988 4.391 9.055 1 90.5 120 PHE A O 1
ATOM 938 N N . ILE A 1 121 ? 5.176 3.137 9.133 1 90.62 121 ILE A N 1
ATOM 939 C CA . ILE A 1 121 ? 4.504 4.012 10.086 1 90.62 121 ILE A CA 1
ATOM 940 C C . ILE A 1 121 ? 5.297 4.059 11.391 1 90.62 121 ILE A C 1
ATOM 942 O O . ILE A 1 121 ? 5.535 5.137 11.938 1 90.62 121 ILE A O 1
ATOM 946 N N . LEU A 1 122 ? 5.699 2.932 11.844 1 90.94 122 LEU A N 1
ATOM 947 C CA . LEU A 1 122 ? 6.449 2.84 13.086 1 90.94 122 LEU A CA 1
ATOM 948 C C . LEU A 1 122 ? 7.797 3.547 12.961 1 90.94 122 LEU A C 1
ATOM 950 O O . LEU A 1 122 ? 8.242 4.211 13.898 1 90.94 122 LEU A O 1
ATOM 954 N N . GLU A 1 123 ? 8.406 3.389 11.867 1 86.81 123 GLU A N 1
ATOM 955 C CA . GLU A 1 123 ? 9.688 4.043 11.625 1 86.81 123 GLU A CA 1
ATOM 956 C C . GLU A 1 123 ? 9.531 5.562 11.609 1 86.81 123 GLU A C 1
ATOM 958 O O . GLU A 1 123 ? 10.344 6.277 12.203 1 86.81 123 GLU A O 1
ATOM 963 N N . ARG A 1 124 ? 8.57 6.074 11.023 1 85.75 124 ARG A N 1
ATOM 964 C CA . ARG A 1 124 ? 8.312 7.512 10.977 1 85.75 124 ARG A CA 1
ATOM 965 C C . ARG A 1 124 ? 8.016 8.062 12.367 1 85.75 124 ARG A C 1
ATOM 96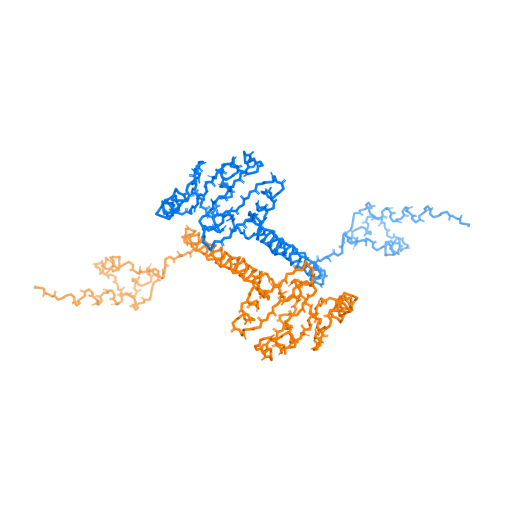7 O O . ARG A 1 124 ? 8.445 9.164 12.711 1 85.75 124 ARG A O 1
ATOM 974 N N . GLN A 1 125 ? 7.25 7.344 13.055 1 89.62 125 GLN A N 1
ATOM 975 C CA . GLN A 1 125 ? 6.93 7.723 14.43 1 89.62 125 GLN A CA 1
ATOM 976 C C . GLN A 1 125 ? 8.195 7.82 15.281 1 89.62 125 GLN A C 1
ATOM 978 O O . GLN A 1 125 ? 8.375 8.797 16.016 1 89.62 125 GLN A O 1
ATOM 983 N N . ARG A 1 126 ? 8.992 6.766 15.133 1 86.81 126 ARG A N 1
ATOM 984 C CA . ARG A 1 126 ? 10.25 6.75 15.883 1 86.81 126 ARG A CA 1
ATOM 985 C C . ARG A 1 126 ? 11.133 7.93 15.492 1 86.81 126 ARG A C 1
ATOM 987 O O . ARG A 1 126 ? 11.734 8.57 16.359 1 86.81 126 ARG A O 1
ATOM 994 N N . GLU A 1 127 ? 11.18 8.195 14.258 1 82.62 127 GLU A N 1
ATOM 995 C CA . GLU A 1 127 ? 11.961 9.328 13.766 1 82.62 127 GLU A CA 1
ATOM 996 C C . GLU A 1 127 ? 11.398 10.656 14.273 1 82.62 127 GLU A C 1
ATOM 998 O O . GLU A 1 127 ? 12.148 11.57 14.602 1 82.62 127 GLU A O 1
ATOM 1003 N N . GLY A 1 128 ? 10.164 10.719 14.266 1 82.31 128 GLY A N 1
ATOM 1004 C CA . GLY A 1 128 ? 9.516 11.906 14.805 1 82.31 128 GLY A CA 1
ATOM 1005 C C . GLY A 1 128 ? 9.812 12.133 16.266 1 82.31 128 GLY A C 1
ATOM 1006 O O . GLY A 1 128 ? 10.07 13.266 16.688 1 82.31 128 GLY A O 1
ATOM 1007 N N . ILE A 1 129 ? 9.805 11.086 16.875 1 84.75 129 ILE A N 1
ATOM 1008 C CA . ILE A 1 129 ? 10.086 11.148 18.312 1 84.75 129 ILE A CA 1
ATOM 1009 C C . ILE A 1 129 ? 11.539 11.57 18.531 1 84.75 129 ILE A C 1
ATOM 1011 O O . ILE A 1 129 ? 11.82 12.43 19.375 1 84.75 129 ILE A O 1
ATOM 1015 N N . GLN A 1 130 ? 12.352 11.023 17.844 1 83.31 130 GLN A N 1
ATOM 1016 C CA . GLN A 1 130 ? 13.766 11.359 17.953 1 83.31 130 GLN A CA 1
ATOM 1017 C C . GLN A 1 130 ? 14.023 12.812 17.578 1 83.31 130 GLN A C 1
ATOM 1019 O O . GLN A 1 130 ? 14.805 13.508 18.219 1 83.31 130 GLN A O 1
ATOM 1024 N N . ALA A 1 131 ? 13.391 13.242 16.531 1 82.25 131 ALA A N 1
ATOM 1025 C CA . ALA A 1 131 ? 13.516 14.633 16.094 1 82.25 131 ALA A CA 1
ATOM 1026 C C . ALA A 1 131 ? 12.969 15.578 17.156 1 82.25 131 ALA A C 1
ATOM 1028 O O . ALA A 1 131 ? 13.555 16.641 17.406 1 82.25 131 ALA A O 1
ATOM 1029 N N . ALA A 1 132 ? 11.93 15.258 17.672 1 81.5 132 ALA A N 1
ATOM 1030 C CA . ALA A 1 132 ? 11.328 16.062 18.734 1 81.5 132 ALA A CA 1
ATOM 1031 C C . ALA A 1 132 ? 12.242 16.125 19.953 1 81.5 132 ALA A C 1
ATOM 1033 O O . ALA A 1 132 ? 12.391 17.188 20.578 1 81.5 132 ALA A O 1
ATOM 1034 N N . LYS A 1 133 ? 12.75 15.031 20.219 1 80.38 133 LYS A N 1
ATOM 1035 C CA . LYS A 1 133 ? 13.688 14.969 21.328 1 80.38 133 LYS A CA 1
ATOM 1036 C C . LYS A 1 133 ? 14.93 15.82 21.047 1 80.38 133 LYS A C 1
ATOM 1038 O O . LYS A 1 133 ? 15.43 16.5 21.938 1 80.38 133 LYS A O 1
ATOM 1043 N N . ALA A 1 134 ? 15.312 15.688 19.875 1 77.81 134 ALA A N 1
ATOM 1044 C CA . ALA A 1 134 ? 16.5 16.438 19.469 1 77.81 134 ALA A CA 1
ATOM 1045 C C . ALA A 1 134 ? 16.219 17.938 19.5 1 77.81 134 ALA A C 1
ATOM 1047 O O . ALA A 1 134 ? 17.125 18.75 19.766 1 77.81 134 ALA A O 1
ATOM 1048 N N . LYS A 1 135 ? 15.07 18.281 18.953 1 71.19 135 LYS A N 1
ATOM 1049 C CA . LYS A 1 135 ? 14.688 19.703 18.953 1 71.19 135 LYS A CA 1
ATOM 1050 C C . LYS A 1 135 ? 14.414 20.188 20.375 1 71.19 135 LYS A C 1
ATOM 1052 O O . LYS A 1 135 ? 14.352 21.391 20.625 1 71.19 135 LYS A O 1
ATOM 1057 N N . GLY A 1 136 ? 14.805 19.484 21.188 1 62.94 136 GLY A N 1
ATOM 1058 C CA . GLY A 1 136 ? 14.617 19.891 22.578 1 62.94 136 GLY A CA 1
ATOM 1059 C C . GLY A 1 136 ? 13.156 19.938 22.984 1 62.94 136 GLY A C 1
ATOM 1060 O O . GLY A 1 136 ? 12.805 20.594 23.969 1 62.94 136 GLY A O 1
ATOM 1061 N N . VAL A 1 137 ? 12.305 19.75 22.078 1 53.94 137 VAL A N 1
ATOM 1062 C CA . VAL A 1 137 ? 10.898 19.828 22.453 1 53.94 137 VAL A CA 1
ATOM 1063 C C . VAL A 1 137 ? 10.578 18.797 23.531 1 53.94 137 VAL A C 1
ATOM 1065 O O . VAL A 1 137 ? 9.508 18.828 24.141 1 53.94 137 VAL A O 1
ATOM 1068 N N . TYR A 1 138 ? 11.07 17.609 23.375 1 50.38 138 TYR A N 1
ATOM 1069 C CA . TYR A 1 138 ? 10.984 16.766 24.562 1 50.38 138 TYR A CA 1
ATOM 1070 C C . TYR A 1 138 ? 11.602 17.453 25.781 1 50.38 138 TYR A C 1
ATOM 1072 O O . TYR A 1 138 ? 12.82 17.531 25.891 1 50.38 138 TYR A O 1
ATOM 1080 N N . LYS A 1 139 ? 11.109 18.609 25.984 1 43.66 139 LYS A N 1
ATOM 1081 C CA . LYS A 1 139 ? 11.43 19.109 27.312 1 43.66 139 LYS A CA 1
ATOM 1082 C C . LYS A 1 139 ? 11.492 17.969 28.328 1 43.66 139 LYS A C 1
ATOM 1084 O O . LYS A 1 139 ? 10.602 17.109 28.375 1 43.66 139 LYS A O 1
ATOM 1089 N N . GLY A 1 140 ? 12.594 17.25 28.5 1 43.06 140 GLY A N 1
ATOM 1090 C CA . GLY A 1 140 ? 12.672 16.375 29.656 1 43.06 140 GLY A CA 1
ATOM 1091 C C . GLY A 1 140 ? 11.477 16.516 30.594 1 43.06 140 GLY A C 1
ATOM 1092 O O . GLY A 1 140 ? 10.742 17.5 30.531 1 43.06 140 GLY A O 1
ATOM 1093 N N . GLY A 1 141 ? 10.719 15.383 30.766 1 43.34 141 GLY A N 1
ATOM 1094 C CA . GLY A 1 141 ? 9.695 15.547 31.781 1 43.34 141 GLY A CA 1
ATOM 1095 C C . GLY A 1 141 ? 9.898 16.797 32.625 1 43.34 141 GLY A C 1
ATOM 1096 O O . GLY A 1 141 ? 10.938 17.453 32.531 1 43.34 141 GLY A O 1
ATOM 1097 N N . THR A 1 142 ? 8.875 17.188 33.438 1 44.59 142 THR A N 1
ATOM 1098 C CA . THR A 1 142 ? 8.938 18.172 34.5 1 44.59 142 THR A CA 1
ATOM 1099 C C . THR A 1 142 ? 10.359 18.328 35.031 1 44.59 142 THR A C 1
ATOM 1101 O O . THR A 1 142 ? 11.086 17.328 35.156 1 44.59 142 THR A O 1
ATOM 1104 N N . ARG A 1 143 ? 11.031 19.469 34.844 1 48.38 143 ARG A N 1
ATOM 1105 C CA . ARG A 1 143 ? 12.234 19.875 35.562 1 48.38 143 ARG A CA 1
ATOM 1106 C C . ARG A 1 143 ? 12.477 18.969 36.781 1 48.38 143 ARG A C 1
ATOM 1108 O O . ARG A 1 143 ? 11.711 18.984 37.75 1 48.38 143 ARG A O 1
ATOM 1115 N N . ARG A 1 144 ? 12.797 17.812 36.625 1 53.41 144 ARG A N 1
ATOM 1116 C CA . ARG A 1 144 ? 13.227 17.141 37.844 1 53.41 144 ARG A CA 1
ATOM 1117 C C . ARG A 1 144 ? 14.078 18.062 38.719 1 53.41 144 ARG A C 1
ATOM 1119 O O . ARG A 1 144 ? 15.055 18.641 38.25 1 53.41 144 ARG A O 1
ATOM 1126 N N . LEU A 1 145 ? 13.391 18.609 39.594 1 61.84 145 LEU A N 1
ATOM 1127 C CA . LEU A 1 145 ? 14.094 19.453 40.562 1 61.84 145 LEU A CA 1
ATOM 1128 C C . LEU A 1 145 ? 15.492 18.906 40.844 1 61.84 145 LEU A C 1
ATOM 1130 O O . LEU A 1 145 ? 15.648 17.719 41.094 1 61.84 145 LEU A O 1
ATOM 1134 N N . ASP A 1 146 ? 16.422 19.547 40.281 1 65.44 146 ASP A N 1
ATOM 1135 C CA . ASP A 1 146 ? 17.797 19.188 40.625 1 65.44 146 ASP A CA 1
ATOM 1136 C C . ASP A 1 146 ? 17.938 18.969 42.125 1 65.44 146 ASP A C 1
ATOM 1138 O O . ASP A 1 146 ? 17.938 19.922 42.906 1 65.44 146 ASP A O 1
ATOM 1142 N N . ARG A 1 147 ? 17.938 17.797 42.469 1 75 147 ARG A N 1
ATOM 1143 C CA . ARG A 1 147 ? 18.047 17.469 43.875 1 75 147 ARG A CA 1
ATOM 1144 C C . ARG A 1 147 ? 19.234 18.172 44.5 1 75 147 ARG A C 1
ATOM 1146 O O . ARG A 1 147 ? 19.125 18.719 45.594 1 75 147 ARG A O 1
ATOM 1153 N N . GLU A 1 148 ? 20.344 18.094 43.812 1 79.25 148 GLU A N 1
ATOM 1154 C CA . GLU A 1 148 ? 21.562 18.703 44.375 1 79.25 148 GLU A CA 1
ATOM 1155 C C . GLU A 1 148 ? 21.406 20.219 44.469 1 79.25 148 GLU A C 1
ATOM 1157 O O . GLU A 1 148 ? 21.875 20.828 45.438 1 79.25 148 GLU A O 1
ATOM 1162 N N . LYS A 1 149 ? 20.688 20.703 43.594 1 81.31 149 LYS A N 1
ATOM 1163 C CA . LYS A 1 149 ? 20.469 22.141 43.656 1 81.31 149 LYS A CA 1
ATOM 1164 C C . LYS A 1 149 ? 19.484 22.516 44.75 1 81.31 149 LYS A C 1
ATOM 1166 O O . LYS A 1 149 ? 19.672 23.516 45.438 1 81.31 149 LYS A O 1
ATOM 1171 N N . VAL A 1 150 ? 18.516 21.688 44.969 1 84.56 150 VAL A N 1
ATOM 1172 C CA . VAL A 1 150 ? 17.547 21.891 46.031 1 84.56 150 VAL A CA 1
ATOM 1173 C C . VAL A 1 150 ? 18.266 21.766 47.375 1 84.56 150 VAL A C 1
ATOM 1175 O O . VAL A 1 150 ? 18.078 22.609 48.281 1 84.56 150 VAL A O 1
ATOM 1178 N N . LEU A 1 151 ? 19.172 20.812 47.406 1 85 151 LEU A N 1
ATOM 1179 C CA . LEU A 1 151 ? 19.906 20.578 48.625 1 85 151 LEU A CA 1
ATOM 1180 C C . LEU A 1 151 ? 20.953 21.672 48.844 1 85 151 LEU A C 1
ATOM 1182 O O . LEU A 1 151 ? 21.188 22.078 50 1 85 151 LEU A O 1
ATOM 1186 N N . ALA A 1 152 ? 21.516 22.156 47.906 1 86.81 152 ALA A N 1
ATOM 1187 C CA . ALA A 1 152 ? 22.484 23.234 48 1 86.81 152 ALA A CA 1
ATOM 1188 C C . ALA A 1 152 ? 21.828 24.547 48.438 1 86.81 152 ALA A C 1
ATOM 1190 O O . ALA A 1 152 ? 22.344 25.25 49.281 1 86.81 152 ALA A O 1
ATOM 1191 N N . MET A 1 153 ? 20.656 24.734 48 1 87.06 153 MET A N 1
ATOM 1192 C CA . MET A 1 153 ? 19.922 25.938 48.344 1 87.06 153 MET A CA 1
ATOM 1193 C C . MET A 1 153 ? 19.406 25.844 49.781 1 87.06 153 MET A C 1
ATOM 1195 O O . MET A 1 153 ? 19.391 26.828 50.5 1 87.06 153 MET A O 1
ATOM 1199 N N . LYS A 1 154 ? 19.062 24.625 50.125 1 87.5 154 LYS A N 1
ATOM 1200 C CA . LYS A 1 154 ? 18.672 24.391 51.5 1 87.5 154 LYS A CA 1
ATOM 1201 C C . LYS A 1 154 ? 19.859 24.625 52.469 1 87.5 154 LYS A C 1
ATOM 1203 O O . LYS A 1 154 ? 19.703 25.234 53.5 1 87.5 154 LYS A O 1
ATOM 1208 N N . ALA A 1 155 ? 20.953 24.172 51.969 1 88.06 155 ALA A N 1
ATOM 1209 C CA . ALA A 1 155 ? 22.156 24.312 52.781 1 88.06 155 ALA A CA 1
ATOM 1210 C C . ALA A 1 155 ? 22.594 25.781 52.875 1 88.06 155 ALA A C 1
ATOM 1212 O O . ALA A 1 155 ? 23.203 26.172 53.875 1 88.06 155 ALA A O 1
ATOM 1213 N N . GLU A 1 156 ? 22.172 26.5 52 1 87.75 156 GLU A N 1
ATOM 1214 C CA . GLU A 1 156 ? 22.5 27.922 52 1 87.75 156 GLU A CA 1
ATOM 1215 C C . GLU A 1 156 ? 21.516 28.719 52.844 1 87.75 156 GLU A C 1
ATOM 1217 O O . GLU A 1 156 ? 21.688 29.922 53.062 1 87.75 156 GLU A O 1
ATOM 1222 N N . GLY A 1 157 ? 20.391 27.984 53.25 1 88.12 157 GLY A N 1
ATOM 1223 C CA . GLY A 1 157 ? 19.5 28.609 54.188 1 88.12 157 GLY A CA 1
ATOM 1224 C C . GLY A 1 157 ? 18.172 29.016 53.594 1 88.12 157 GLY A C 1
ATOM 1225 O O . GLY A 1 157 ? 17.344 29.641 54.281 1 88.12 157 GLY A O 1
ATOM 1226 N N . HIS A 1 158 ? 17.984 28.656 52.406 1 89.56 158 HIS A N 1
ATOM 1227 C CA . HIS A 1 158 ? 16.734 29.031 51.75 1 89.56 158 HIS A CA 1
ATOM 1228 C C . HIS A 1 158 ? 15.594 28.125 52.188 1 89.56 158 HIS A C 1
ATOM 1230 O O . HIS A 1 158 ? 15.781 26.906 52.344 1 89.56 158 HIS A O 1
ATOM 1236 N N . GLY A 1 159 ? 14.453 28.688 52.438 1 88.75 159 GLY A N 1
ATOM 1237 C CA . GLY A 1 159 ? 13.281 27.906 52.781 1 88.75 159 GLY A CA 1
ATOM 1238 C C . GLY A 1 159 ? 12.633 27.219 51.594 1 88.75 159 GLY A C 1
ATOM 1239 O O . GLY A 1 159 ? 12.945 27.547 50.438 1 88.75 159 GLY A O 1
ATOM 1240 N N . PRO A 1 160 ? 11.836 26.25 51.906 1 87.44 160 PRO A N 1
ATOM 1241 C CA . PRO A 1 160 ? 11.211 25.484 50.844 1 87.44 160 PRO A CA 1
ATOM 1242 C C . PRO A 1 160 ? 10.406 26.359 49.875 1 87.44 160 PRO A C 1
ATOM 1244 O O . PRO A 1 160 ? 10.406 26.094 48.656 1 87.44 160 PRO A O 1
ATOM 1247 N N . ALA A 1 161 ? 9.883 27.328 50.406 1 87.94 161 ALA A N 1
ATOM 1248 C CA . ALA A 1 161 ? 9.086 28.234 49.562 1 87.94 161 ALA A CA 1
ATOM 1249 C C . ALA A 1 161 ? 9.969 29.016 48.625 1 87.94 161 ALA A C 1
ATOM 1251 O O . ALA A 1 161 ? 9.625 29.188 47.438 1 87.94 161 ALA A O 1
ATOM 1252 N N . ALA A 1 162 ? 11.039 29.469 49.062 1 91 162 ALA A N 1
ATOM 1253 C CA . ALA A 1 162 ? 12 30.234 48.281 1 91 162 ALA A CA 1
ATOM 1254 C C . ALA A 1 162 ? 12.633 29.359 47.188 1 91 162 ALA A C 1
ATOM 1256 O O . ALA A 1 162 ? 12.836 29.812 46.062 1 91 162 ALA A O 1
ATOM 1257 N N . ILE A 1 163 ? 12.953 28.172 47.531 1 91.69 163 ILE A N 1
ATOM 1258 C CA . ILE A 1 163 ? 13.547 27.219 46.594 1 91.69 163 ILE A CA 1
ATOM 1259 C C . ILE A 1 163 ? 12.555 26.906 45.5 1 91.69 163 ILE A C 1
ATOM 1261 O O . ILE A 1 163 ? 12.914 26.906 44.312 1 91.69 163 ILE A O 1
ATOM 1265 N N . ALA A 1 164 ? 11.422 26.719 45.969 1 86.69 164 ALA A N 1
ATOM 1266 C CA . ALA A 1 164 ? 10.367 26.422 45 1 86.69 164 ALA A CA 1
ATOM 1267 C C . ALA A 1 164 ? 10.203 27.547 44 1 86.69 164 ALA A C 1
ATOM 1269 O O . ALA A 1 164 ? 10.094 27.312 42.781 1 86.69 164 ALA A O 1
ATOM 1270 N N . LYS A 1 165 ? 10.172 28.703 44.5 1 86.06 165 LYS A N 1
ATOM 1271 C CA . LYS A 1 165 ? 10.023 29.891 43.688 1 86.06 165 LYS A CA 1
ATOM 1272 C C . LYS A 1 165 ? 11.211 30.047 42.719 1 86.06 165 LYS A C 1
ATOM 1274 O O . LYS A 1 165 ? 11.031 30.359 41.531 1 86.06 165 LYS A O 1
ATOM 1279 N N . ALA A 1 166 ? 12.344 29.797 43.156 1 86.19 166 ALA A N 1
ATOM 1280 C CA . ALA A 1 166 ? 13.578 29.984 42.406 1 86.19 166 ALA A CA 1
ATOM 1281 C C . ALA A 1 166 ? 13.688 28.938 41.281 1 86.19 166 ALA A C 1
ATOM 1283 O O . ALA A 1 166 ? 14.18 29.25 40.188 1 86.19 166 ALA A O 1
ATOM 1284 N N . LEU A 1 167 ? 13.242 27.828 41.625 1 83.25 167 LEU A N 1
ATOM 1285 C CA . LEU A 1 167 ? 13.453 26.734 40.688 1 83.25 167 LEU A CA 1
ATOM 1286 C C . LEU A 1 167 ? 12.211 26.5 39.844 1 83.25 167 LEU A C 1
ATOM 1288 O O . LEU A 1 167 ? 12.219 25.672 38.938 1 83.25 167 LEU A O 1
ATOM 1292 N N . GLY A 1 168 ? 11.172 27.281 40.312 1 81.81 168 GLY A N 1
ATOM 1293 C CA . GLY A 1 168 ? 9.938 27.203 39.531 1 81.81 168 GLY A CA 1
ATOM 1294 C C . GLY A 1 168 ? 9.219 25.875 39.688 1 81.81 168 GLY A C 1
ATOM 1295 O O . GLY A 1 168 ? 8.727 25.312 38.719 1 81.81 168 GLY A O 1
ATOM 1296 N N . CYS A 1 169 ? 9.273 25.406 40.906 1 78.88 169 CYS A N 1
ATOM 1297 C CA . CYS A 1 169 ? 8.617 24.141 41.219 1 78.88 169 CYS A CA 1
ATOM 1298 C C . CYS A 1 169 ? 7.66 24.281 42.375 1 78.88 169 CYS A C 1
ATOM 1300 O O . CYS A 1 169 ? 7.613 25.328 43.031 1 78.88 169 CYS A O 1
ATOM 1302 N N . SER A 1 170 ? 6.871 23.234 42.625 1 79.06 170 SER A N 1
ATOM 1303 C CA . SER A 1 170 ? 5.957 23.281 43.75 1 79.06 170 SER A CA 1
ATOM 1304 C C . SER A 1 170 ? 6.703 23.062 45.062 1 79.06 170 SER A C 1
ATOM 1306 O O . SER A 1 170 ? 7.754 22.422 45.094 1 79.06 170 SER A O 1
ATOM 1308 N N . ARG A 1 171 ? 6.188 23.703 46 1 83.81 171 ARG A N 1
ATOM 1309 C CA . ARG A 1 171 ? 6.738 23.469 47.344 1 83.81 171 ARG A CA 1
ATOM 1310 C C . ARG A 1 171 ? 6.758 21.984 47.656 1 83.81 171 ARG A C 1
ATOM 1312 O O . ARG A 1 171 ? 7.688 21.5 48.312 1 83.81 171 ARG A O 1
ATOM 1319 N N . MET A 1 172 ? 5.883 21.328 47.219 1 81.75 172 MET A N 1
ATOM 1320 C CA . MET A 1 172 ? 5.777 19.906 47.5 1 81.75 172 MET A CA 1
ATOM 1321 C C . MET A 1 172 ? 6.949 19.141 46.906 1 81.75 172 MET A C 1
ATOM 1323 O O . MET A 1 172 ? 7.484 18.219 47.531 1 81.75 17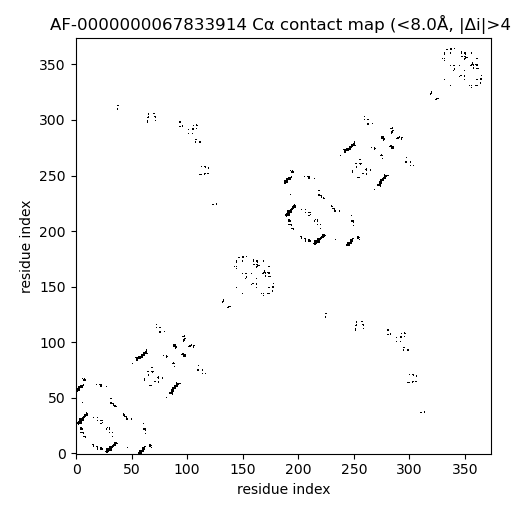2 MET A O 1
ATOM 1327 N N . GLN A 1 173 ? 7.434 19.484 45.938 1 79.62 173 GLN A N 1
ATOM 1328 C CA . GLN A 1 173 ? 8.555 18.844 45.281 1 79.62 173 GLN A CA 1
ATOM 1329 C C . GLN A 1 173 ? 9.859 19.062 46.031 1 79.62 173 GLN A C 1
ATOM 1331 O O . GLN A 1 173 ? 10.703 18.172 46.125 1 79.62 173 GLN A O 1
ATOM 1336 N N . VAL A 1 174 ? 9.945 20.219 46.594 1 81.38 174 VAL A N 1
ATOM 1337 C CA . VAL A 1 174 ? 11.109 20.562 47.406 1 81.38 174 VAL A CA 1
ATOM 1338 C C . VAL A 1 174 ? 11.094 19.75 48.688 1 81.38 174 VAL A C 1
ATOM 1340 O O . VAL A 1 174 ? 12.109 19.172 49.094 1 81.38 174 VAL A O 1
ATOM 1343 N N . TYR A 1 175 ? 9.945 19.641 49.219 1 83.69 175 TYR A N 1
ATOM 1344 C CA . TYR A 1 175 ? 9.797 18.875 50.469 1 83.69 175 TYR A CA 1
ATOM 1345 C C . TYR A 1 175 ? 10.133 17.406 50.25 1 83.69 175 TYR A C 1
ATOM 1347 O O . TYR A 1 175 ? 10.75 16.781 51.094 1 83.69 175 TYR A O 1
ATOM 1355 N N . ARG A 1 176 ? 9.891 16.969 49.219 1 81.06 176 ARG A N 1
ATOM 1356 C CA . ARG A 1 176 ? 10.156 15.555 48.938 1 81.06 176 ARG A CA 1
ATOM 1357 C C . ARG A 1 176 ? 11.656 15.289 48.812 1 81.06 176 ARG A C 1
ATOM 1359 O O . ARG A 1 176 ? 12.141 14.25 49.281 1 81.06 176 ARG A O 1
ATOM 1366 N N . ILE A 1 177 ? 12.289 16.188 48.344 1 79.81 177 ILE A N 1
ATOM 1367 C CA . ILE A 1 177 ? 13.727 16.031 48.188 1 79.81 177 ILE A CA 1
ATOM 1368 C C . ILE A 1 177 ? 14.438 16.266 49.5 1 79.81 177 ILE A C 1
ATOM 1370 O O . ILE A 1 177 ? 15.344 15.5 49.875 1 79.81 177 ILE A O 1
ATOM 1374 N N . ILE A 1 178 ? 13.961 17.25 50.25 1 79.81 178 ILE A N 1
ATOM 1375 C CA . ILE A 1 178 ? 14.578 17.562 51.531 1 79.81 178 ILE A CA 1
ATOM 1376 C C . ILE A 1 178 ? 14.219 16.484 52.562 1 79.81 178 ILE A C 1
ATOM 1378 O O . ILE A 1 178 ? 15.055 16.109 53.375 1 79.81 178 ILE A O 1
ATOM 1382 N N . GLY A 1 179 ? 13.023 16.062 52.562 1 75.25 179 GLY A N 1
ATOM 1383 C CA . GLY A 1 179 ? 12.586 15.008 53.469 1 75.25 179 GLY A CA 1
ATOM 1384 C C . GLY A 1 179 ? 13.219 13.664 53.188 1 75.25 179 GLY A C 1
ATOM 1385 O O . GLY A 1 179 ? 13.453 12.875 54.094 1 75.25 179 GLY A O 1
ATOM 1386 N N . SER A 1 180 ? 13.352 13.359 51.969 1 64.06 180 SER A N 1
ATOM 1387 C CA . SER A 1 180 ? 13.992 12.109 51.625 1 64.06 180 SER A CA 1
ATOM 1388 C C . SER A 1 180 ? 15.469 12.109 52 1 64.06 180 SER A C 1
ATOM 1390 O O . SER A 1 180 ? 16.031 11.062 52.312 1 64.06 180 SER A O 1
ATOM 1392 N N . ASP A 1 181 ? 16.109 13.094 51.906 1 59.84 181 ASP A N 1
ATOM 1393 C CA . ASP A 1 181 ? 17.484 13.219 52.344 1 59.84 181 ASP A CA 1
ATOM 1394 C C . ASP A 1 181 ? 17.578 13.172 53.875 1 59.84 181 ASP A C 1
ATOM 1396 O O . ASP A 1 181 ? 18.594 12.742 54.406 1 59.84 181 ASP A O 1
ATOM 1400 N N . ALA A 1 182 ? 16.641 13.57 54.594 1 52.66 182 ALA A N 1
ATOM 1401 C CA . ALA A 1 182 ? 16.672 13.453 56.062 1 52.66 182 ALA A CA 1
ATOM 1402 C C . ALA A 1 182 ? 16.484 12 56.5 1 52.66 182 ALA A C 1
ATOM 1404 O O . ALA A 1 182 ? 16.891 11.617 57.594 1 52.66 182 ALA A O 1
ATOM 1405 N N . GLN A 1 183 ? 15.781 11.102 55.812 1 44.69 183 GLN A N 1
ATOM 1406 C CA . GLN A 1 183 ? 15.625 9.719 56.25 1 44.69 183 GLN A CA 1
ATOM 1407 C C . GLN A 1 183 ? 16.781 8.859 55.781 1 44.69 183 GLN A C 1
ATOM 1409 O O . GLN A 1 183 ? 16.75 7.629 55.875 1 44.69 183 GLN A O 1
ATOM 1414 N N . ALA A 1 184 ? 17.797 9.297 55.188 1 43.47 184 ALA A N 1
ATOM 1415 C CA . ALA A 1 184 ? 18.938 8.414 55 1 43.47 184 ALA A CA 1
ATOM 1416 C C . ALA A 1 184 ? 19.453 7.887 56.344 1 43.47 184 ALA A C 1
ATOM 1418 O O . ALA A 1 184 ? 19.734 8.664 57.25 1 43.47 184 ALA A O 1
ATOM 1419 N N . PRO A 1 185 ? 19.25 6.609 56.656 1 37.94 185 PRO A N 1
ATOM 1420 C CA . PRO A 1 185 ? 19.703 6.051 57.938 1 37.94 185 PRO A CA 1
ATOM 1421 C C . PRO A 1 185 ? 21.172 6.305 58.219 1 37.94 185 PRO A C 1
ATOM 1423 O O . PRO A 1 185 ? 21.969 6.461 57.281 1 37.94 185 PRO A O 1
ATOM 1426 N N . SER A 1 186 ? 21.562 7.035 59.312 1 37.59 186 SER A N 1
ATOM 1427 C CA . SER A 1 186 ? 22.875 6.941 59.938 1 37.59 186 SER A CA 1
ATOM 1428 C C . SER A 1 186 ? 23.438 5.527 59.812 1 37.59 186 SER A C 1
ATOM 1430 O O . SER A 1 186 ? 22.812 4.566 60.281 1 37.59 186 SER A O 1
ATOM 1432 N N . ALA A 1 187 ? 24.328 5.223 58.906 1 31.25 187 ALA A N 1
ATOM 1433 C CA . ALA A 1 187 ? 25.172 4.094 59.281 1 31.25 187 ALA A CA 1
ATOM 1434 C C . ALA A 1 187 ? 26.031 4.438 60.5 1 31.25 187 ALA A C 1
ATOM 1436 O O . ALA A 1 187 ? 26.5 5.57 60.625 1 31.25 187 ALA A O 1
ATOM 1437 N N . MET B 1 1 ? 22.875 -14.188 -15.391 1 87 1 MET B N 1
ATOM 1438 C CA . MET B 1 1 ? 21.828 -13.781 -14.469 1 87 1 MET B CA 1
ATOM 1439 C C . MET B 1 1 ? 22.359 -13.609 -13.055 1 87 1 MET B C 1
ATOM 1441 O O . MET B 1 1 ? 22.969 -14.531 -12.5 1 87 1 MET B O 1
ATOM 1445 N N . ALA B 1 2 ? 22.516 -12.398 -12.578 1 94.25 2 ALA B N 1
ATOM 1446 C CA . ALA B 1 2 ? 23.078 -12.156 -11.258 1 94.25 2 ALA B CA 1
ATOM 1447 C C . ALA B 1 2 ? 21.969 -12.047 -10.203 1 94.25 2 ALA B C 1
ATOM 1449 O O . ALA B 1 2 ? 20.859 -11.594 -10.5 1 94.25 2 ALA B O 1
ATOM 1450 N N . ARG B 1 3 ? 22.266 -12.641 -9.039 1 97.56 3 ARG B N 1
ATOM 1451 C CA . ARG B 1 3 ? 21.453 -12.422 -7.855 1 97.56 3 ARG B CA 1
ATOM 1452 C C . ARG B 1 3 ? 22.062 -11.359 -6.949 1 97.56 3 ARG B C 1
ATOM 1454 O O . ARG B 1 3 ? 23.047 -11.633 -6.246 1 97.56 3 ARG B O 1
ATOM 1461 N N . ILE B 1 4 ? 21.516 -10.242 -7 1 98.19 4 ILE B N 1
ATOM 1462 C CA . ILE B 1 4 ? 22.078 -9.086 -6.309 1 98.19 4 ILE B CA 1
ATOM 1463 C C . ILE B 1 4 ? 21.328 -8.852 -4.996 1 98.19 4 ILE B C 1
ATOM 1465 O O . ILE B 1 4 ? 20.094 -8.781 -4.98 1 98.19 4 ILE B O 1
ATOM 1469 N N . GLY B 1 5 ? 22.062 -8.758 -3.918 1 98.25 5 GLY B N 1
ATOM 1470 C CA . GLY B 1 5 ? 21.469 -8.492 -2.619 1 98.25 5 GLY B CA 1
ATOM 1471 C C . GLY B 1 5 ? 21.5 -7.02 -2.242 1 98.25 5 GLY B C 1
ATOM 1472 O O . GLY B 1 5 ? 22.469 -6.316 -2.545 1 98.25 5 GLY B O 1
ATOM 1473 N N . TYR B 1 6 ? 20.484 -6.602 -1.584 1 97.62 6 TYR B N 1
ATOM 1474 C CA . TYR B 1 6 ? 20.422 -5.242 -1.051 1 97.62 6 TYR B CA 1
ATOM 1475 C C . TYR B 1 6 ? 19.953 -5.246 0.398 1 97.62 6 TYR B C 1
ATOM 1477 O O . TYR B 1 6 ? 18.953 -5.887 0.733 1 97.62 6 TYR B O 1
ATOM 1485 N N . ALA B 1 7 ? 20.734 -4.559 1.215 1 95.88 7 ALA B N 1
ATOM 1486 C CA . ALA B 1 7 ? 20.438 -4.426 2.637 1 95.88 7 ALA B CA 1
ATOM 1487 C C . ALA B 1 7 ? 20.469 -2.963 3.07 1 95.88 7 ALA B C 1
ATOM 1489 O O . ALA B 1 7 ? 21.297 -2.189 2.596 1 95.88 7 ALA B O 1
ATOM 1490 N N . ARG B 1 8 ? 19.484 -2.664 3.979 1 91.75 8 ARG B N 1
ATOM 1491 C CA . ARG B 1 8 ? 19.422 -1.292 4.473 1 91.75 8 ARG B CA 1
ATOM 1492 C C . ARG B 1 8 ? 18.969 -1.255 5.93 1 91.75 8 ARG B C 1
ATOM 1494 O O . ARG B 1 8 ? 18.156 -2.068 6.348 1 91.75 8 ARG B O 1
ATOM 1501 N N . CYS B 1 9 ? 19.562 -0.327 6.664 1 86 9 CYS B N 1
ATOM 1502 C CA . CYS B 1 9 ? 19.125 -0.112 8.039 1 86 9 CYS B CA 1
ATOM 1503 C C . CYS B 1 9 ? 19.234 1.36 8.422 1 86 9 CYS B C 1
ATOM 1505 O O . CYS B 1 9 ? 19.969 2.121 7.789 1 86 9 CYS B O 1
ATOM 1507 N N . SER B 1 10 ? 18.406 1.865 9.211 1 74.75 10 SER B N 1
ATOM 1508 C CA . SER B 1 10 ? 18.469 3.248 9.672 1 74.75 10 SER B CA 1
ATOM 1509 C C . SER B 1 10 ? 19.641 3.451 10.633 1 74.75 10 SER B C 1
ATOM 1511 O O . SER B 1 10 ? 20.344 4.461 10.562 1 74.75 10 SER B O 1
ATOM 1513 N N . SER B 1 11 ? 19.594 2.869 11.766 1 63.72 11 SER B N 1
ATOM 1514 C CA . SER B 1 11 ? 20.609 3.258 12.742 1 63.72 11 SER B CA 1
ATOM 1515 C C . SER B 1 11 ? 21.375 2.047 13.25 1 63.72 11 SER B C 1
ATOM 1517 O O . SER B 1 11 ? 22.562 2.15 13.57 1 63.72 11 SER B O 1
ATOM 1519 N N . GLU B 1 12 ? 20.703 1.057 13.461 1 61.47 12 GLU B N 1
ATOM 1520 C CA . GLU B 1 12 ? 21.391 -0.001 14.195 1 61.47 12 GLU B CA 1
ATOM 1521 C C . GLU B 1 12 ? 22.125 -0.95 13.25 1 61.47 12 GLU B C 1
ATOM 1523 O O . GLU B 1 12 ? 21.516 -1.514 12.344 1 61.47 12 GLU B O 1
ATOM 1528 N N . ASN B 1 13 ? 23.359 -1.041 13.422 1 63.34 13 ASN B N 1
ATOM 1529 C CA . ASN B 1 13 ? 24.281 -1.88 12.656 1 63.34 13 ASN B CA 1
ATOM 1530 C C . ASN B 1 13 ? 23.875 -3.35 12.719 1 63.34 13 ASN B C 1
ATOM 1532 O O . ASN B 1 13 ? 23.953 -4.059 11.711 1 63.34 13 ASN B O 1
ATOM 1536 N N . GLN B 1 14 ? 23.438 -3.727 13.852 1 71.5 14 GLN B N 1
ATOM 1537 C CA . GLN B 1 14 ? 23.156 -5.152 14.023 1 71.5 14 GLN B CA 1
ATOM 1538 C C . GLN B 1 14 ? 22.078 -5.629 13.055 1 71.5 14 GLN B C 1
ATOM 1540 O O . GLN B 1 14 ? 22.156 -6.742 12.531 1 71.5 14 GLN B O 1
ATOM 1545 N N . SER B 1 15 ? 21.266 -4.816 12.719 1 84.44 15 SER B N 1
ATOM 1546 C CA . SER B 1 15 ? 20.203 -5.195 11.797 1 84.44 15 SER B CA 1
ATOM 1547 C C . SER B 1 15 ? 20.734 -5.348 10.375 1 84.44 15 SER B C 1
ATOM 1549 O O . SER B 1 15 ? 20.312 -6.254 9.648 1 84.44 15 SER B O 1
ATOM 1551 N N . LEU B 1 16 ? 21.766 -4.648 10.086 1 90.38 16 LEU B N 1
ATOM 1552 C CA . LEU B 1 16 ? 22.344 -4.711 8.75 1 90.38 16 LEU B CA 1
ATOM 1553 C C . LEU B 1 16 ? 23.109 -6.008 8.547 1 90.38 16 LEU B C 1
ATOM 1555 O O . LEU B 1 16 ? 23 -6.648 7.5 1 90.38 16 LEU B O 1
ATOM 1559 N N . ASP B 1 17 ? 23.828 -6.379 9.562 1 92.25 17 ASP B N 1
ATOM 1560 C CA . ASP B 1 17 ? 24.641 -7.594 9.5 1 92.25 17 ASP B CA 1
ATOM 1561 C C . ASP B 1 17 ? 23.75 -8.828 9.297 1 92.25 17 ASP B C 1
ATOM 1563 O O . ASP B 1 17 ? 24.094 -9.719 8.516 1 92.25 17 ASP B O 1
ATOM 1567 N N . ILE B 1 18 ? 22.719 -8.852 9.984 1 94.5 18 ILE B N 1
ATOM 1568 C CA . ILE B 1 18 ? 21.781 -9.969 9.891 1 94.5 18 ILE B CA 1
ATOM 1569 C C . ILE B 1 18 ? 21.234 -10.062 8.469 1 94.5 18 ILE B C 1
ATOM 1571 O O . ILE B 1 18 ? 21.141 -11.156 7.902 1 94.5 18 ILE B O 1
ATOM 1575 N N . GLN B 1 19 ? 20.938 -9.016 7.895 1 96.81 19 GLN B N 1
ATOM 1576 C CA . GLN B 1 19 ? 20.438 -8.984 6.527 1 96.81 19 GLN B CA 1
ATOM 1577 C C . GLN B 1 19 ? 21.469 -9.5 5.539 1 96.81 19 GLN B C 1
ATOM 1579 O O . GLN B 1 19 ? 21.172 -10.328 4.68 1 96.81 19 GLN B O 1
ATOM 1584 N N . ILE B 1 20 ? 22.641 -9.023 5.723 1 96.56 20 ILE B N 1
ATOM 1585 C CA . ILE B 1 20 ? 23.734 -9.383 4.812 1 96.56 20 ILE B CA 1
ATOM 1586 C C . ILE B 1 20 ? 24 -10.883 4.895 1 96.56 20 ILE B C 1
ATOM 1588 O O . ILE B 1 20 ? 24.156 -11.547 3.865 1 96.56 20 ILE B O 1
ATOM 1592 N N . GLU B 1 21 ? 24 -11.375 6.094 1 97.19 21 GLU B N 1
ATOM 1593 C CA . GLU B 1 21 ? 24.219 -12.805 6.285 1 97.19 21 GLU B CA 1
ATOM 1594 C C . GLU B 1 21 ? 23.125 -13.633 5.605 1 97.19 21 GLU B C 1
ATOM 1596 O O . GLU B 1 21 ? 23.422 -14.648 4.977 1 97.19 21 GLU B O 1
ATOM 1601 N N . ARG B 1 22 ? 21.938 -13.242 5.754 1 97.62 22 ARG B N 1
ATOM 1602 C CA . ARG B 1 22 ? 20.828 -13.938 5.129 1 97.62 22 ARG B CA 1
ATOM 1603 C C . ARG B 1 22 ? 20.922 -13.898 3.607 1 97.62 22 ARG B C 1
ATOM 1605 O O . ARG B 1 22 ? 20.688 -14.898 2.936 1 97.62 22 ARG B O 1
ATOM 1612 N N . LEU B 1 23 ? 21.312 -12.766 3.094 1 98.31 23 LEU B N 1
ATOM 1613 C CA . LEU B 1 23 ? 21.453 -12.594 1.652 1 98.31 23 LEU B CA 1
ATOM 1614 C C . LEU B 1 23 ? 22.594 -13.453 1.117 1 98.31 23 LEU B C 1
ATOM 1616 O O . LEU B 1 23 ? 22.469 -14.062 0.05 1 98.31 23 LEU B O 1
ATOM 1620 N N . LYS B 1 24 ? 23.672 -13.516 1.851 1 97.94 24 LYS B N 1
ATOM 1621 C CA . LYS B 1 24 ? 24.781 -14.391 1.479 1 97.94 24 LYS B CA 1
ATOM 1622 C C . LYS B 1 24 ? 24.344 -15.852 1.429 1 97.94 24 LYS B C 1
ATOM 1624 O O . LYS B 1 24 ? 24.688 -16.578 0.491 1 97.94 24 LYS B O 1
ATOM 1629 N N . ALA B 1 25 ? 23.594 -16.203 2.451 1 98.06 25 ALA B N 1
ATOM 1630 C CA . ALA B 1 25 ? 23.109 -17.578 2.545 1 98.06 25 ALA B CA 1
ATOM 1631 C C . ALA B 1 25 ? 22.219 -17.922 1.353 1 98.06 25 ALA B C 1
ATOM 1633 O O . ALA B 1 25 ? 22.141 -19.094 0.955 1 98.06 25 ALA B O 1
ATOM 1634 N N . GLU B 1 26 ? 21.594 -16.922 0.797 1 97.38 26 GLU B N 1
ATOM 1635 C CA . GLU B 1 26 ? 20.719 -17.109 -0.352 1 97.38 26 GLU B CA 1
ATOM 1636 C C . GLU B 1 26 ? 21.5 -17.078 -1.659 1 97.38 26 GLU B C 1
ATOM 1638 O O . GLU B 1 26 ? 20.922 -17.172 -2.742 1 97.38 26 GLU B O 1
ATOM 1643 N N . GLY B 1 27 ? 22.844 -16.797 -1.633 1 97.12 27 GLY B N 1
ATOM 1644 C CA . GLY B 1 27 ? 23.703 -16.859 -2.805 1 97.12 27 GLY B CA 1
ATOM 1645 C C . GLY B 1 27 ? 23.797 -15.531 -3.539 1 97.12 27 GLY B C 1
ATOM 1646 O O . GLY B 1 27 ? 24.172 -15.492 -4.711 1 97.12 27 GLY B O 1
ATOM 1647 N N . CYS B 1 28 ? 23.422 -14.523 -2.887 1 98 28 CYS B N 1
ATOM 1648 C CA . CYS B 1 28 ? 23.453 -13.211 -3.529 1 98 28 CYS B CA 1
ATOM 1649 C C . CYS B 1 28 ? 24.891 -12.727 -3.707 1 98 28 CYS B C 1
ATOM 1651 O O . CYS B 1 28 ? 25.688 -12.758 -2.762 1 98 28 CYS B O 1
ATOM 1653 N N . GLN B 1 29 ? 25.203 -12.266 -4.887 1 95.81 29 GLN B N 1
ATOM 1654 C CA . GLN B 1 29 ? 26.484 -11.656 -5.238 1 95.81 29 GLN B CA 1
ATOM 1655 C C . GLN B 1 29 ? 26.328 -10.742 -6.453 1 95.81 29 GLN B C 1
ATOM 1657 O O . GLN B 1 29 ? 25.953 -11.195 -7.535 1 95.81 29 GLN B O 1
ATOM 1662 N N . PRO B 1 30 ? 26.625 -9.461 -6.281 1 96.19 30 PRO B N 1
ATOM 1663 C CA . PRO B 1 30 ? 27.125 -8.75 -5.109 1 96.19 30 PRO B CA 1
ATOM 1664 C C . PRO B 1 30 ? 26.031 -8.398 -4.105 1 96.19 30 PRO B C 1
ATOM 1666 O O . PRO B 1 30 ? 24.844 -8.562 -4.395 1 96.19 30 PRO B O 1
ATOM 1669 N N . ILE B 1 31 ? 26.406 -8.055 -2.926 1 97.44 31 ILE B N 1
ATOM 1670 C CA . ILE B 1 31 ? 25.516 -7.512 -1.91 1 97.44 31 ILE B CA 1
ATOM 1671 C C . ILE B 1 31 ? 25.875 -6.055 -1.633 1 97.44 31 ILE B C 1
ATOM 1673 O O . ILE B 1 31 ? 27.031 -5.746 -1.301 1 97.44 31 ILE B O 1
ATOM 1677 N N . ARG B 1 32 ? 24.906 -5.223 -1.874 1 96.06 32 ARG B N 1
ATOM 1678 C CA . ARG B 1 32 ? 25.078 -3.805 -1.564 1 96.06 32 ARG B CA 1
ATOM 1679 C C . ARG B 1 32 ? 24.297 -3.428 -0.305 1 96.06 32 ARG B C 1
ATOM 1681 O O . ARG B 1 32 ? 23.219 -3.951 -0.058 1 96.06 32 ARG B O 1
ATOM 1688 N N . SER B 1 33 ? 24.859 -2.59 0.504 1 93.19 33 SER B N 1
ATOM 1689 C CA . SER B 1 33 ? 24.203 -2.189 1.745 1 93.19 33 SER B CA 1
ATOM 1690 C C . SER B 1 33 ? 24.422 -0.708 2.033 1 93.19 33 SER B C 1
ATOM 1692 O O . SER B 1 33 ? 25.391 -0.112 1.55 1 93.19 33 SER B O 1
ATOM 1694 N N . GLU B 1 34 ? 23.469 -0.146 2.688 1 89.5 34 GLU B N 1
ATOM 1695 C CA . GLU B 1 34 ? 23.625 1.242 3.107 1 89.5 34 GLU B CA 1
ATOM 1696 C C . GLU B 1 34 ? 22.812 1.535 4.367 1 89.5 34 GLU B C 1
ATOM 1698 O O . GLU B 1 34 ? 21.891 0.8 4.695 1 89.5 34 GLU B O 1
ATOM 1703 N N . LYS B 1 35 ? 23.344 2.547 5.117 1 82.38 35 LYS B N 1
ATOM 1704 C CA . LYS B 1 35 ? 22.656 3.08 6.289 1 82.38 35 LYS B CA 1
ATOM 1705 C C . LYS B 1 35 ? 21.953 4.391 5.961 1 82.38 35 LYS B C 1
ATOM 1707 O O . LYS B 1 35 ? 22.547 5.293 5.363 1 82.38 35 LYS B O 1
ATOM 1712 N N . VAL B 1 36 ? 20.688 4.312 6.102 1 75.12 36 VAL B N 1
ATOM 1713 C CA . VAL B 1 36 ? 19.938 5.52 5.766 1 75.12 36 VAL B CA 1
ATOM 1714 C C . VAL B 1 36 ? 19.188 6.016 6.996 1 75.12 36 VAL B C 1
ATOM 1716 O O . VAL B 1 36 ? 18.547 5.23 7.695 1 75.12 36 VAL B O 1
ATOM 1719 N N . SER B 1 37 ? 19.516 7.258 7.402 1 59.62 37 SER B N 1
ATOM 1720 C CA . SER B 1 37 ? 18.766 7.863 8.508 1 59.62 37 SER B CA 1
ATOM 1721 C C . SER B 1 37 ? 17.484 8.531 8.016 1 59.62 37 SER B C 1
ATOM 1723 O O . SER B 1 37 ? 17.406 8.938 6.855 1 59.62 37 SER B O 1
ATOM 1725 N N . GLY B 1 38 ? 16.281 8.266 8.508 1 54.28 38 GLY B N 1
ATOM 1726 C CA . GLY B 1 38 ? 14.992 8.852 8.188 1 54.28 38 GLY B CA 1
ATOM 1727 C C . GLY B 1 38 ? 15.078 10.336 7.867 1 54.28 38 GLY B C 1
ATOM 1728 O O . GLY B 1 38 ? 14.18 10.883 7.223 1 54.28 38 GLY B O 1
ATOM 1729 N N . ALA B 1 39 ? 15.961 11.125 8.547 1 49.69 39 ALA B N 1
ATOM 1730 C CA . ALA B 1 39 ? 15.969 12.578 8.438 1 49.69 39 ALA B CA 1
ATOM 1731 C C . ALA B 1 39 ? 16.531 13.031 7.094 1 49.69 39 ALA B C 1
ATOM 1733 O O . ALA B 1 39 ? 16.312 14.164 6.668 1 49.69 39 ALA B O 1
ATOM 1734 N N . SER B 1 40 ? 17.453 12.344 6.547 1 51.91 40 SER B N 1
ATOM 1735 C CA . SER B 1 40 ? 18.109 12.922 5.391 1 51.91 40 SER B CA 1
ATOM 1736 C C . SER B 1 40 ? 17.484 12.445 4.086 1 51.91 40 SER B C 1
ATOM 1738 O O . SER B 1 40 ? 17.234 11.25 3.914 1 51.91 40 SER B O 1
ATOM 1740 N N . ARG B 1 41 ? 16.828 13.32 3.393 1 50.47 41 ARG B N 1
ATOM 1741 C CA . ARG B 1 41 ? 16.281 13.18 2.047 1 50.47 41 ARG B CA 1
ATOM 1742 C C . ARG B 1 41 ? 17.281 12.5 1.121 1 50.47 41 ARG B C 1
ATOM 1744 O O . ARG B 1 41 ? 16.922 12.023 0.043 1 50.47 41 ARG B O 1
ATOM 1751 N N . ASP B 1 42 ? 18.547 12.75 1.51 1 56.53 42 ASP B N 1
ATOM 1752 C CA . ASP B 1 42 ? 19.734 12.484 0.695 1 56.53 42 ASP B CA 1
ATOM 1753 C C . ASP B 1 42 ? 20.266 11.078 0.945 1 56.53 42 ASP B C 1
ATOM 1755 O O . ASP B 1 42 ? 20.609 10.727 2.078 1 56.53 42 ASP B O 1
ATOM 1759 N N . GLY B 1 43 ? 19.453 9.742 0.444 1 67.06 43 GLY B N 1
ATOM 1760 C CA . GLY B 1 43 ? 20.047 8.508 0.92 1 67.06 43 GLY B CA 1
ATOM 1761 C C . GLY B 1 43 ? 19.656 7.293 0.099 1 67.06 43 GLY B C 1
ATOM 1762 O O . GLY B 1 43 ? 18.984 7.426 -0.93 1 67.06 43 GLY B O 1
ATOM 1763 N N . ARG B 1 44 ? 20.109 6.578 -0.421 1 83.81 44 ARG B N 1
ATOM 1764 C CA . ARG B 1 44 ? 20.094 5.23 -0.982 1 83.81 44 ARG B CA 1
ATOM 1765 C C . ARG B 1 44 ? 20.906 5.16 -2.264 1 83.81 44 ARG B C 1
ATOM 1767 O O . ARG B 1 44 ? 20.422 4.684 -3.293 1 83.81 44 ARG B O 1
ATOM 1774 N N . THR B 1 45 ? 22.031 5.73 -2.109 1 88.62 45 THR B N 1
ATOM 1775 C CA . THR B 1 45 ? 22.953 5.805 -3.248 1 88.62 45 THR B CA 1
ATOM 1776 C C . THR B 1 45 ? 23.281 4.406 -3.766 1 88.62 45 THR B C 1
ATOM 1778 O O . THR B 1 45 ? 23.391 4.199 -4.977 1 88.62 45 THR B O 1
ATOM 1781 N N . GLU B 1 46 ? 23.422 3.541 -2.854 1 92.69 46 GLU B N 1
ATOM 1782 C CA . GLU B 1 46 ? 23.734 2.17 -3.246 1 92.69 46 GLU B CA 1
ATOM 1783 C C . GLU B 1 46 ? 22.578 1.547 -4.039 1 92.69 46 GLU B C 1
ATOM 1785 O O . GLU B 1 46 ? 22.812 0.869 -5.043 1 92.69 46 GLU B O 1
ATOM 1790 N N . LEU B 1 47 ? 21.391 1.758 -3.602 1 93.88 47 LEU B N 1
ATOM 1791 C CA . LEU B 1 47 ? 20.219 1.242 -4.309 1 93.88 47 LEU B CA 1
ATOM 1792 C C . LEU B 1 47 ? 20.109 1.87 -5.695 1 93.88 47 LEU B C 1
ATOM 1794 O O . LEU B 1 47 ? 19.859 1.172 -6.68 1 93.88 47 LEU B O 1
ATOM 1798 N N . ALA B 1 48 ? 20.266 3.164 -5.75 1 92.81 48 ALA B N 1
ATOM 1799 C CA . ALA B 1 48 ? 20.188 3.867 -7.027 1 92.81 48 ALA B CA 1
ATOM 1800 C C . ALA B 1 48 ? 21.219 3.324 -8.016 1 92.81 48 ALA B C 1
ATOM 1802 O O . ALA B 1 48 ? 20.891 3.094 -9.188 1 92.81 48 ALA B O 1
ATOM 1803 N N . ALA B 1 49 ? 22.438 3.195 -7.547 1 93.19 49 ALA B N 1
ATOM 1804 C CA . ALA B 1 49 ? 23.5 2.645 -8.391 1 93.19 49 ALA B CA 1
ATOM 1805 C C . ALA B 1 49 ? 23.141 1.24 -8.867 1 93.19 49 ALA B C 1
ATOM 1807 O O . ALA B 1 49 ? 23.344 0.905 -10.031 1 93.19 49 ALA B O 1
ATOM 1808 N N . LEU B 1 50 ? 22.594 0.5 -7.953 1 94.88 50 LEU B N 1
ATOM 1809 C CA . LEU B 1 50 ? 22.188 -0.867 -8.273 1 94.88 50 LEU B CA 1
ATOM 1810 C C . LEU B 1 50 ? 21.125 -0.882 -9.359 1 94.88 50 LEU B C 1
ATOM 1812 O O . LEU B 1 50 ? 21.203 -1.656 -10.312 1 94.88 50 LEU B O 1
ATOM 1816 N N . LEU B 1 51 ? 20.156 -0.079 -9.203 1 94.81 51 LEU B N 1
ATOM 1817 C CA . LEU B 1 51 ? 19.047 -0.032 -10.148 1 94.81 51 LEU B CA 1
ATOM 1818 C C . LEU B 1 51 ? 19.5 0.466 -11.508 1 94.81 51 LEU B C 1
ATOM 1820 O O . LEU B 1 51 ? 18.953 0.068 -12.539 1 94.81 51 LEU B O 1
ATOM 1824 N N . ASP B 1 52 ? 20.547 1.278 -11.516 1 93.75 52 ASP B N 1
ATOM 1825 C CA . ASP B 1 52 ? 21.109 1.798 -12.766 1 93.75 52 ASP B CA 1
ATOM 1826 C C . ASP B 1 52 ? 21.828 0.704 -13.539 1 93.75 52 ASP B C 1
ATOM 1828 O O . ASP B 1 52 ? 21.906 0.75 -14.773 1 93.75 52 ASP B O 1
ATOM 1832 N N . PHE B 1 53 ? 22.297 -0.268 -12.867 1 94 53 PHE B N 1
ATOM 1833 C CA . PHE B 1 53 ? 23.172 -1.239 -13.516 1 94 53 PHE B CA 1
ATOM 1834 C C . PHE B 1 53 ? 22.453 -2.572 -13.703 1 94 53 PHE B C 1
ATOM 1836 O O . PHE B 1 53 ? 22.953 -3.457 -14.398 1 94 53 PHE B O 1
ATOM 1843 N N . ILE B 1 54 ? 21.344 -2.686 -13.062 1 96.25 54 ILE B N 1
ATOM 1844 C CA . ILE B 1 54 ? 20.625 -3.953 -13.133 1 96.25 54 ILE B CA 1
ATOM 1845 C C . ILE B 1 54 ? 20.234 -4.246 -14.578 1 96.25 54 ILE B C 1
ATOM 1847 O O . ILE B 1 54 ? 19.828 -3.344 -15.312 1 96.25 54 ILE B O 1
ATOM 1851 N N . ARG B 1 55 ? 20.391 -5.5 -15.016 1 95.75 55 ARG B N 1
ATOM 1852 C CA . ARG B 1 55 ? 20.172 -5.895 -16.406 1 95.75 55 ARG B CA 1
ATOM 1853 C C . ARG B 1 55 ? 19 -6.852 -16.531 1 95.75 55 ARG B C 1
ATOM 1855 O O . ARG B 1 55 ? 18.531 -7.398 -15.523 1 95.75 55 ARG B O 1
ATOM 1862 N N . ASP B 1 56 ? 18.609 -7.027 -17.75 1 97.12 56 ASP B N 1
ATOM 1863 C CA . ASP B 1 56 ? 17.578 -8 -18.062 1 97.12 56 ASP B CA 1
ATOM 1864 C C . ASP B 1 56 ? 17.938 -9.383 -17.531 1 97.12 56 ASP B C 1
ATOM 1866 O O . ASP B 1 56 ? 19.062 -9.852 -17.734 1 97.12 56 ASP B O 1
ATOM 1870 N N . GLY B 1 57 ? 17.031 -9.961 -16.812 1 97.12 57 GLY B N 1
ATOM 1871 C CA . GLY B 1 57 ? 17.266 -11.305 -16.297 1 97.12 57 GLY B CA 1
ATOM 1872 C C . GLY B 1 57 ? 17.859 -11.32 -14.906 1 97.12 57 GLY B C 1
ATOM 1873 O O . GLY B 1 57 ? 17.844 -12.359 -14.234 1 97.12 57 GLY B O 1
ATOM 1874 N N . ASP B 1 58 ? 18.422 -10.188 -14.398 1 98.12 58 ASP B N 1
ATOM 1875 C CA . ASP B 1 58 ? 18.969 -10.109 -13.047 1 98.12 58 ASP B CA 1
ATOM 1876 C C . ASP B 1 58 ? 17.859 -10.164 -12 1 98.12 58 ASP B C 1
ATOM 1878 O O . ASP B 1 58 ? 16.688 -9.93 -12.312 1 98.12 58 ASP B O 1
ATOM 1882 N N . GLU B 1 59 ? 18.297 -10.555 -10.781 1 98.06 59 GLU B N 1
ATOM 1883 C CA . GLU B 1 59 ? 17.375 -10.672 -9.656 1 98.06 59 GLU B CA 1
ATOM 1884 C C . GLU B 1 59 ? 17.844 -9.859 -8.461 1 98.06 59 GLU B C 1
ATOM 1886 O O . GLU B 1 59 ? 18.969 -10.055 -7.973 1 98.06 59 GLU B O 1
ATOM 1891 N N . LEU B 1 60 ? 17.031 -8.922 -8.086 1 98.44 60 LEU B N 1
ATOM 1892 C CA . LEU B 1 60 ? 17.281 -8.18 -6.855 1 98.44 60 LEU B CA 1
ATOM 1893 C C . LEU B 1 60 ? 16.656 -8.891 -5.66 1 98.44 60 LEU B C 1
ATOM 1895 O O . LEU B 1 60 ? 15.469 -9.234 -5.688 1 98.44 60 LEU B O 1
ATOM 1899 N N . VAL B 1 61 ? 17.422 -9.094 -4.613 1 98.56 61 VAL B N 1
ATOM 1900 C CA . VAL B 1 61 ? 16.953 -9.828 -3.443 1 98.56 61 VAL B CA 1
ATOM 1901 C C . VAL B 1 61 ? 17.062 -8.953 -2.199 1 98.56 61 VAL B C 1
ATOM 1903 O O . VAL B 1 61 ? 18.094 -8.32 -1.965 1 98.56 61 VAL B O 1
ATOM 1906 N N . VAL B 1 62 ? 16.016 -8.891 -1.436 1 98.25 62 VAL B N 1
ATOM 1907 C CA . VAL B 1 62 ? 16 -8.219 -0.139 1 98.25 62 VAL B CA 1
ATOM 1908 C C . VAL B 1 62 ? 15.438 -9.164 0.921 1 98.25 62 VAL B C 1
ATOM 1910 O O . VAL B 1 62 ? 14.656 -10.062 0.605 1 98.25 62 VAL B O 1
ATOM 1913 N N . VAL B 1 63 ? 15.797 -8.938 2.172 1 97.75 63 VAL B N 1
ATOM 1914 C CA . VAL B 1 63 ? 15.281 -9.781 3.242 1 97.75 63 VAL B CA 1
ATOM 1915 C C . VAL B 1 63 ? 13.805 -9.469 3.484 1 97.75 63 VAL B C 1
ATOM 1917 O O . VAL B 1 63 ? 12.984 -10.375 3.627 1 97.75 63 VAL B O 1
ATOM 1920 N N . ARG B 1 64 ? 13.547 -8.164 3.463 1 97.06 64 ARG B N 1
ATOM 1921 C CA . ARG B 1 64 ? 12.18 -7.676 3.629 1 97.06 64 ARG B CA 1
ATOM 1922 C C . ARG B 1 64 ? 11.883 -6.547 2.645 1 97.06 64 ARG B C 1
ATOM 1924 O O . ARG B 1 64 ? 12.773 -5.773 2.289 1 97.06 64 ARG B O 1
ATOM 1931 N N . ALA B 1 65 ? 10.641 -6.426 2.301 1 96.62 65 ALA B N 1
ATOM 1932 C CA . ALA B 1 65 ? 10.258 -5.453 1.283 1 96.62 65 ALA B CA 1
ATOM 1933 C C . ALA B 1 65 ? 10.469 -4.027 1.779 1 96.62 65 ALA B C 1
ATOM 1935 O O . ALA B 1 65 ? 10.781 -3.129 0.993 1 96.62 65 ALA B O 1
ATOM 1936 N N . ASP B 1 66 ? 10.281 -3.781 3.053 1 94.19 66 ASP B N 1
ATOM 1937 C CA . ASP B 1 66 ? 10.391 -2.43 3.59 1 94.19 66 ASP B CA 1
ATOM 1938 C C . ASP B 1 66 ? 11.828 -1.925 3.52 1 94.19 66 ASP B C 1
ATOM 1940 O O . ASP B 1 66 ? 12.086 -0.733 3.705 1 94.19 66 ASP B O 1
ATOM 1944 N N . ARG B 1 67 ? 12.75 -2.814 3.197 1 93.38 67 ARG B N 1
ATOM 1945 C CA . ARG B 1 67 ? 14.133 -2.381 3.039 1 93.38 67 ARG B CA 1
ATOM 1946 C C . ARG B 1 67 ? 14.352 -1.739 1.673 1 93.38 67 ARG B C 1
ATOM 1948 O O . ARG B 1 67 ? 15.367 -1.082 1.446 1 93.38 67 ARG B O 1
ATOM 1955 N N . LEU B 1 68 ? 13.492 -1.864 0.837 1 94.19 68 LEU B N 1
ATOM 1956 C CA . LEU B 1 68 ? 13.672 -1.493 -0.562 1 94.19 68 LEU B CA 1
ATOM 1957 C C . LEU B 1 68 ? 13.25 -0.047 -0.799 1 94.19 68 LEU B C 1
ATOM 1959 O O . LEU B 1 68 ? 13.656 0.566 -1.791 1 94.19 68 LEU B O 1
ATOM 1963 N N . GLY B 1 69 ? 12.453 0.515 0.112 1 91.5 69 GLY B N 1
ATOM 1964 C CA . GLY B 1 69 ? 11.945 1.856 -0.131 1 91.5 69 GLY B CA 1
ATOM 1965 C C . GLY B 1 69 ? 11.625 2.611 1.145 1 91.5 69 GLY B C 1
ATOM 1966 O O . GLY B 1 69 ? 11.758 2.07 2.244 1 91.5 69 GLY B O 1
ATOM 1967 N N . ARG B 1 70 ? 11.125 3.885 1.013 1 86.75 70 ARG B N 1
ATOM 1968 C CA . ARG B 1 70 ? 10.82 4.77 2.133 1 86.75 70 ARG B CA 1
ATOM 1969 C C . ARG B 1 70 ? 9.344 4.68 2.512 1 86.75 70 ARG B C 1
ATOM 1971 O O . ARG B 1 70 ? 8.953 5.082 3.609 1 86.75 70 ARG B O 1
ATOM 1978 N N . ASP B 1 71 ? 8.578 4.262 1.564 1 90.81 71 ASP B N 1
ATOM 1979 C CA . ASP B 1 71 ? 7.156 4.016 1.751 1 90.81 71 ASP B CA 1
ATOM 1980 C C . ASP B 1 71 ? 6.625 3.039 0.702 1 90.81 71 ASP B C 1
ATOM 1982 O O . ASP B 1 71 ? 7.387 2.549 -0.138 1 90.81 71 ASP B O 1
ATOM 1986 N N . THR B 1 72 ? 5.449 2.779 0.833 1 92.88 72 THR B N 1
ATOM 1987 C CA . THR B 1 72 ? 4.844 1.772 -0.033 1 92.88 72 THR B CA 1
ATOM 1988 C C . THR B 1 72 ? 4.941 2.191 -1.497 1 92.88 72 THR B C 1
ATOM 1990 O O . THR B 1 72 ? 5.309 1.387 -2.355 1 92.88 72 THR B O 1
ATOM 1993 N N . A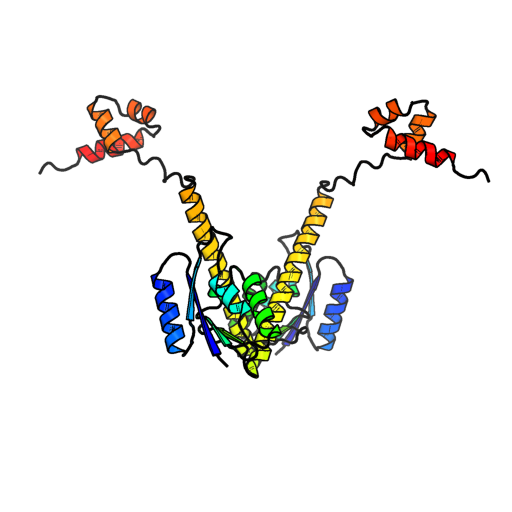RG B 1 73 ? 4.629 3.398 -1.781 1 91.81 73 ARG B N 1
ATOM 1994 C CA . ARG B 1 73 ? 4.672 3.898 -3.152 1 91.81 73 ARG B CA 1
ATOM 1995 C C . ARG B 1 73 ? 6.074 3.764 -3.738 1 91.81 73 ARG B C 1
ATOM 1997 O O . ARG B 1 73 ? 6.234 3.367 -4.895 1 91.81 73 ARG B O 1
ATOM 2004 N N . ASP B 1 74 ? 7.008 4.113 -2.992 1 93.06 74 ASP B N 1
ATOM 2005 C CA . ASP B 1 74 ? 8.398 4.016 -3.43 1 93.06 74 ASP B CA 1
ATOM 2006 C C . ASP B 1 74 ? 8.758 2.574 -3.789 1 93.06 74 ASP B C 1
ATOM 2008 O O . ASP B 1 74 ? 9.367 2.322 -4.828 1 93.06 74 ASP B O 1
ATOM 2012 N N . VAL B 1 75 ? 8.422 1.624 -2.955 1 96.06 75 VAL B N 1
ATOM 2013 C CA . VAL B 1 75 ? 8.688 0.211 -3.197 1 96.06 75 VAL B CA 1
ATOM 2014 C C . VAL B 1 75 ? 7.996 -0.235 -4.484 1 96.06 75 VAL B C 1
ATOM 2016 O O . VAL B 1 75 ? 8.602 -0.899 -5.324 1 96.06 75 VAL B O 1
ATOM 2019 N N . LEU B 1 76 ? 6.766 0.14 -4.637 1 96.44 76 LEU B N 1
ATOM 2020 C CA . LEU B 1 76 ? 5.996 -0.26 -5.812 1 96.44 76 LEU B CA 1
ATOM 2021 C C . LEU B 1 76 ? 6.598 0.327 -7.082 1 96.44 76 LEU B C 1
ATOM 2023 O O . LEU B 1 76 ? 6.582 -0.316 -8.133 1 96.44 76 LEU B O 1
ATOM 2027 N N . ASN B 1 77 ? 7.098 1.505 -7.039 1 96 77 ASN B N 1
ATOM 2028 C CA . ASN B 1 77 ? 7.789 2.111 -8.172 1 96 77 ASN B CA 1
ATOM 2029 C C . ASN B 1 77 ? 9.031 1.314 -8.562 1 96 77 ASN B C 1
ATOM 2031 O O . ASN B 1 77 ? 9.312 1.135 -9.75 1 96 77 ASN B O 1
ATOM 2035 N N . ILE B 1 78 ? 9.734 0.898 -7.586 1 96.75 78 ILE B N 1
ATOM 2036 C CA . ILE B 1 78 ? 10.938 0.12 -7.836 1 96.75 78 ILE B CA 1
ATOM 2037 C C . ILE B 1 78 ? 10.57 -1.212 -8.484 1 96.75 78 ILE B C 1
ATOM 2039 O O . ILE B 1 78 ? 11.234 -1.653 -9.43 1 96.75 78 ILE B O 1
ATOM 2043 N N . VAL B 1 79 ? 9.555 -1.857 -7.98 1 97.81 79 VAL B N 1
ATOM 2044 C CA . VAL B 1 79 ? 9.078 -3.107 -8.562 1 97.81 79 VAL B CA 1
ATOM 2045 C C . VAL B 1 79 ? 8.734 -2.895 -10.039 1 97.81 79 VAL B C 1
ATOM 2047 O O . VAL B 1 79 ? 9.109 -3.703 -10.891 1 97.81 79 VAL B O 1
ATOM 2050 N N . HIS B 1 80 ? 8 -1.876 -10.258 1 96.38 80 HIS B N 1
ATOM 2051 C CA . HIS B 1 80 ? 7.602 -1.546 -11.625 1 96.38 80 HIS B CA 1
ATOM 2052 C C . HIS B 1 80 ? 8.82 -1.312 -12.508 1 96.38 80 HIS B C 1
ATOM 2054 O O . HIS B 1 80 ? 8.875 -1.803 -13.641 1 96.38 80 HIS B O 1
ATOM 2060 N N . GLU B 1 81 ? 9.75 -0.575 -12.023 1 96.62 81 GLU B N 1
ATOM 2061 C CA . GLU B 1 81 ? 10.977 -0.294 -12.758 1 96.62 81 GLU B CA 1
ATOM 2062 C C . GLU B 1 81 ? 11.727 -1.581 -13.094 1 96.62 81 GLU B C 1
ATOM 2064 O O . GLU B 1 81 ? 12.195 -1.76 -14.219 1 96.62 81 GLU B O 1
ATOM 2069 N N . LEU B 1 82 ? 11.875 -2.467 -12.117 1 97.94 82 LEU B N 1
ATOM 2070 C CA . LEU B 1 82 ? 12.531 -3.754 -12.328 1 97.94 82 LEU B CA 1
ATOM 2071 C C . LEU B 1 82 ? 11.812 -4.555 -13.414 1 97.94 82 LEU B C 1
ATOM 2073 O O . LEU B 1 82 ? 12.453 -5.125 -14.297 1 97.94 82 LEU B O 1
ATOM 2077 N N . ASP B 1 83 ? 10.531 -4.562 -13.32 1 97.31 83 ASP B N 1
ATOM 2078 C CA . ASP B 1 83 ? 9.719 -5.297 -14.289 1 97.31 83 ASP B CA 1
ATOM 2079 C C . ASP B 1 83 ? 9.922 -4.754 -15.703 1 97.31 83 ASP B C 1
ATOM 2081 O O . ASP B 1 83 ? 10.07 -5.527 -16.656 1 97.31 83 ASP B O 1
ATOM 2085 N N . GLN B 1 84 ? 9.938 -3.463 -15.844 1 96.25 84 GLN B N 1
ATOM 2086 C CA . GLN B 1 84 ? 10.125 -2.822 -17.141 1 96.25 84 GLN B CA 1
ATOM 2087 C C . GLN B 1 84 ? 11.484 -3.172 -17.734 1 96.25 84 GLN B C 1
ATOM 2089 O O . GLN B 1 84 ? 11.641 -3.242 -18.953 1 96.25 84 GLN B O 1
ATOM 2094 N N . ARG B 1 85 ? 12.422 -3.443 -16.938 1 96.12 85 ARG B N 1
ATOM 2095 C CA . ARG B 1 85 ? 13.781 -3.752 -17.359 1 96.12 85 ARG B CA 1
ATOM 2096 C C . ARG B 1 85 ? 13.969 -5.25 -17.578 1 96.12 85 ARG B C 1
ATOM 2098 O O . ARG B 1 85 ? 15.055 -5.703 -17.938 1 96.12 85 ARG B O 1
ATOM 2105 N N . GLY B 1 86 ? 12.93 -5.945 -17.266 1 97.06 86 GLY B N 1
ATOM 2106 C CA . GLY B 1 86 ? 13.008 -7.391 -17.391 1 97.06 86 GLY B CA 1
ATOM 2107 C C . GLY B 1 86 ? 13.75 -8.047 -16.25 1 97.06 86 GLY B C 1
ATOM 2108 O O . GLY B 1 86 ? 14.203 -9.188 -16.375 1 97.06 86 GLY B O 1
ATOM 2109 N N . ALA B 1 87 ? 13.984 -7.32 -15.18 1 98.19 87 ALA B N 1
ATOM 2110 C CA . ALA B 1 87 ? 14.633 -7.844 -13.977 1 98.19 87 ALA B CA 1
ATOM 2111 C C . ALA B 1 87 ? 13.594 -8.312 -12.953 1 98.19 87 ALA B C 1
ATOM 2113 O O . ALA B 1 87 ? 12.398 -8.055 -13.117 1 98.19 87 ALA B O 1
ATOM 2114 N N . PHE B 1 88 ? 14.039 -9.039 -11.891 1 98.31 88 PHE B N 1
ATOM 2115 C CA . PHE B 1 88 ? 13.117 -9.656 -10.945 1 98.31 88 PHE B CA 1
ATOM 2116 C C . PHE B 1 88 ? 13.422 -9.211 -9.523 1 98.31 88 PHE B C 1
ATOM 2118 O O . PHE B 1 88 ? 14.547 -8.805 -9.219 1 98.31 88 PHE B O 1
ATOM 2125 N N . LEU B 1 89 ? 12.414 -9.234 -8.742 1 98.56 89 LEU B N 1
ATOM 2126 C CA . LEU B 1 89 ? 12.531 -8.969 -7.309 1 98.56 89 LEU B CA 1
ATOM 2127 C C . LEU B 1 89 ? 12.172 -10.211 -6.5 1 98.56 89 LEU B C 1
ATOM 2129 O O . LEU B 1 89 ? 11.18 -10.883 -6.793 1 98.56 89 LEU B O 1
ATOM 2133 N N . THR B 1 90 ? 12.961 -10.508 -5.531 1 98.56 90 THR B N 1
ATOM 2134 C CA . THR B 1 90 ? 12.641 -11.539 -4.551 1 98.56 90 THR B CA 1
ATOM 2135 C C . THR B 1 90 ? 12.75 -10.992 -3.131 1 98.56 90 THR B C 1
ATOM 2137 O O . THR B 1 90 ? 13.766 -10.391 -2.768 1 98.56 90 THR B O 1
ATOM 2140 N N . VAL B 1 91 ? 11.711 -11.141 -2.402 1 98.62 91 VAL B N 1
ATOM 2141 C CA . VAL B 1 91 ? 11.688 -10.859 -0.971 1 98.62 91 VAL B CA 1
ATOM 2142 C C . VAL B 1 91 ? 11.781 -12.164 -0.183 1 98.62 91 VAL B C 1
ATOM 2144 O O . VAL B 1 91 ? 11.047 -13.117 -0.453 1 98.62 91 VAL B O 1
ATOM 2147 N N . LEU B 1 92 ? 12.625 -12.25 0.803 1 98.38 92 LEU B N 1
ATOM 2148 C CA . LEU B 1 92 ? 12.922 -13.516 1.468 1 98.38 92 LEU B CA 1
ATOM 2149 C C . LEU B 1 92 ? 11.898 -13.805 2.562 1 98.38 92 LEU B C 1
ATOM 2151 O O . LEU B 1 92 ? 11.586 -14.969 2.832 1 98.38 92 LEU B O 1
ATOM 2155 N N . ASP B 1 93 ? 11.406 -12.68 3.174 1 97.25 93 ASP B N 1
ATOM 2156 C CA . ASP B 1 93 ? 10.477 -12.867 4.281 1 97.25 93 ASP B CA 1
ATOM 2157 C C . ASP B 1 93 ? 9.336 -11.852 4.223 1 97.25 93 ASP B C 1
ATOM 2159 O O . ASP B 1 93 ? 9.508 -10.703 4.621 1 97.25 93 ASP B O 1
ATOM 2163 N N . PRO B 1 94 ? 8.156 -12.398 3.969 1 97.62 94 PRO B N 1
ATOM 2164 C CA . PRO B 1 94 ? 7.84 -13.719 3.422 1 97.62 94 PRO B CA 1
ATOM 2165 C C . PRO B 1 94 ? 8.453 -13.945 2.041 1 97.62 94 PRO B C 1
ATOM 2167 O O . PRO B 1 94 ? 8.883 -12.992 1.389 1 97.62 94 PRO B O 1
ATOM 2170 N N . HIS B 1 95 ? 8.461 -15.188 1.664 1 97.44 95 HIS B N 1
ATOM 2171 C CA . HIS B 1 95 ? 9 -15.477 0.34 1 97.44 95 HIS B CA 1
ATOM 2172 C C . HIS B 1 95 ? 8.031 -15.039 -0.755 1 97.44 95 HIS B C 1
ATOM 2174 O O . HIS B 1 95 ? 6.934 -15.586 -0.874 1 97.44 95 HIS B O 1
ATOM 2180 N N . VAL B 1 96 ? 8.391 -14.062 -1.527 1 98 96 VAL B N 1
ATOM 2181 C CA . VAL B 1 96 ? 7.66 -13.523 -2.67 1 98 96 VAL B CA 1
ATOM 2182 C C . VAL B 1 96 ? 8.633 -13.211 -3.803 1 98 96 VAL B C 1
ATOM 2184 O O . VAL B 1 96 ? 9.648 -12.539 -3.594 1 98 96 VAL B O 1
ATOM 2187 N N . SER B 1 97 ? 8.344 -13.734 -4.961 1 98.12 97 SER B N 1
ATOM 2188 C CA . SER B 1 97 ? 9.211 -13.5 -6.105 1 98.12 97 SER B CA 1
ATOM 2189 C C . SER B 1 97 ? 8.414 -13.102 -7.34 1 98.12 97 SER B C 1
ATOM 2191 O O . SER B 1 97 ? 7.309 -13.602 -7.562 1 98.12 97 SER B O 1
ATOM 2193 N N . THR B 1 98 ? 8.984 -12.227 -8.102 1 98.12 98 THR B N 1
ATOM 2194 C CA . THR B 1 98 ? 8.336 -11.828 -9.352 1 98.12 98 THR B CA 1
ATOM 2195 C C . THR B 1 98 ? 8.797 -12.727 -10.5 1 98.12 98 THR B C 1
ATOM 2197 O O . THR B 1 98 ? 8.438 -12.492 -11.656 1 98.12 98 THR B O 1
ATOM 2200 N N . ARG B 1 99 ? 9.523 -13.75 -10.188 1 95.56 99 ARG B N 1
ATOM 2201 C CA . ARG B 1 99 ? 9.992 -14.703 -11.18 1 95.56 99 ARG B CA 1
ATOM 2202 C C . ARG B 1 99 ? 8.969 -15.812 -11.414 1 95.56 99 ARG B C 1
ATOM 2204 O O . ARG B 1 99 ? 8.203 -16.156 -10.508 1 95.56 99 ARG B O 1
ATOM 2211 N N . GLY B 1 100 ? 8.969 -16.359 -12.656 1 92.75 100 GLY B N 1
ATOM 2212 C CA . GLY B 1 100 ? 8.188 -17.547 -12.938 1 92.75 100 GLY B CA 1
ATOM 2213 C C . GLY B 1 100 ? 6.703 -17.281 -13.062 1 92.75 100 GLY B C 1
ATOM 2214 O O . GLY B 1 100 ? 6.285 -16.125 -13.164 1 92.75 100 GLY B O 1
ATOM 2215 N N . GLU B 1 101 ? 5.879 -18.344 -12.969 1 91.06 101 GLU B N 1
ATOM 2216 C CA . GLU B 1 101 ? 4.438 -18.266 -13.195 1 91.06 101 GLU B CA 1
ATOM 2217 C C . GLU B 1 101 ? 3.746 -17.516 -12.055 1 91.06 101 GLU B C 1
ATOM 2219 O O . GLU B 1 101 ? 2.869 -16.672 -12.297 1 91.06 101 GLU B O 1
ATOM 2224 N N . SER B 1 102 ? 4.254 -17.797 -10.891 1 94.25 102 SER B N 1
ATOM 2225 C CA . SER B 1 102 ? 3.662 -17.125 -9.742 1 94.25 102 SER B CA 1
ATOM 2226 C C . SER B 1 102 ? 4.023 -15.641 -9.719 1 94.25 102 SER B C 1
ATOM 2228 O O . SER B 1 102 ? 3.332 -14.836 -9.094 1 94.25 102 SER B O 1
ATOM 2230 N N . GLY B 1 103 ? 5.105 -15.336 -10.398 1 97 103 GLY B N 1
ATOM 2231 C CA . GLY B 1 103 ? 5.582 -13.969 -10.445 1 97 103 GLY B CA 1
ATOM 2232 C C . GLY B 1 103 ? 4.605 -13.023 -11.125 1 97 103 GLY B C 1
ATOM 2233 O O . GLY B 1 103 ? 4.523 -11.844 -10.766 1 97 103 GLY B O 1
ATOM 2234 N N . ARG B 1 104 ? 3.881 -13.625 -12.023 1 95.94 104 ARG B N 1
ATOM 2235 C CA . ARG B 1 104 ? 2.904 -12.805 -12.727 1 95.94 104 ARG B CA 1
ATOM 2236 C C . ARG B 1 104 ? 1.764 -12.391 -11.805 1 95.94 104 ARG B C 1
ATOM 2238 O O . ARG B 1 104 ? 1.274 -11.266 -11.867 1 95.94 104 ARG B O 1
ATOM 2245 N N . ILE B 1 105 ? 1.411 -13.305 -10.977 1 97.06 105 ILE B N 1
ATOM 2246 C CA . ILE B 1 105 ? 0.367 -13.008 -10 1 97.06 105 ILE B CA 1
ATOM 2247 C C . ILE B 1 105 ? 0.854 -11.938 -9.031 1 97.06 105 ILE B C 1
ATOM 2249 O O . ILE B 1 105 ? 0.125 -10.984 -8.734 1 97.06 105 ILE B O 1
ATOM 2253 N N . VAL B 1 106 ? 2.076 -12.07 -8.641 1 98.31 106 VAL B N 1
ATOM 2254 C CA . VAL B 1 106 ? 2.682 -11.109 -7.719 1 98.31 106 VAL B CA 1
ATOM 2255 C C . VAL B 1 106 ? 2.674 -9.719 -8.344 1 98.31 106 VAL B C 1
ATOM 2257 O O . VAL B 1 106 ? 2.229 -8.75 -7.719 1 98.31 106 VAL B O 1
ATOM 2260 N N . LEU B 1 107 ? 3.066 -9.656 -9.547 1 98 107 LEU B N 1
ATOM 2261 C CA . LEU B 1 107 ? 3.137 -8.383 -10.25 1 98 107 LEU B CA 1
ATOM 2262 C C . LEU B 1 107 ? 1.746 -7.785 -10.438 1 98 107 LEU B C 1
ATOM 2264 O O . LEU B 1 107 ? 1.563 -6.574 -10.305 1 98 107 LEU B O 1
ATOM 2268 N N . THR B 1 108 ? 0.84 -8.633 -10.75 1 97.75 108 THR B N 1
ATOM 2269 C CA . THR B 1 108 ? -0.533 -8.172 -10.93 1 97.75 108 THR B CA 1
ATOM 2270 C C . THR B 1 108 ? -1.08 -7.59 -9.633 1 97.75 108 THR B C 1
ATOM 2272 O O . THR B 1 108 ? -1.693 -6.52 -9.633 1 97.75 108 THR B O 1
ATOM 2275 N N . VAL B 1 109 ? -0.855 -8.258 -8.555 1 98.19 109 VAL B N 1
ATOM 2276 C CA . VAL B 1 109 ? -1.348 -7.816 -7.254 1 98.19 109 VAL B CA 1
ATOM 2277 C C . VAL B 1 109 ? -0.662 -6.512 -6.855 1 98.19 109 VAL B C 1
ATOM 2279 O O . VAL B 1 109 ? -1.324 -5.551 -6.453 1 98.19 109 VAL B O 1
ATOM 2282 N N . LEU B 1 110 ? 0.642 -6.477 -6.938 1 98.19 110 LEU B N 1
ATOM 2283 C CA . LEU B 1 110 ? 1.374 -5.262 -6.598 1 98.19 110 LEU B CA 1
ATOM 2284 C C . LEU B 1 110 ? 0.96 -4.105 -7.504 1 98.19 110 LEU B C 1
ATOM 2286 O O . LEU B 1 110 ? 0.89 -2.957 -7.062 1 98.19 110 LEU B O 1
ATOM 2290 N N . GLY B 1 111 ? 0.752 -4.426 -8.742 1 97.44 111 GLY B N 1
ATOM 2291 C CA . GLY B 1 111 ? 0.223 -3.428 -9.656 1 97.44 111 GLY B CA 1
ATOM 2292 C C . GLY B 1 111 ? -1.139 -2.9 -9.242 1 97.44 111 GLY B C 1
ATOM 2293 O O . GLY B 1 111 ? -1.395 -1.697 -9.32 1 97.44 111 GLY B O 1
ATOM 2294 N N . MET B 1 112 ? -1.958 -3.768 -8.859 1 97.69 112 MET B N 1
ATOM 2295 C CA . MET B 1 112 ? -3.277 -3.385 -8.367 1 97.69 112 MET B CA 1
ATOM 2296 C C . MET B 1 112 ? -3.158 -2.457 -7.16 1 97.69 112 MET B C 1
ATOM 2298 O O . MET B 1 112 ? -3.855 -1.444 -7.082 1 97.69 112 MET B O 1
ATOM 2302 N N . VAL B 1 113 ? -2.311 -2.773 -6.246 1 97.81 113 VAL B N 1
ATOM 2303 C CA . VAL B 1 113 ? -2.1 -1.936 -5.07 1 97.81 113 VAL B CA 1
ATOM 2304 C C . VAL B 1 113 ? -1.587 -0.562 -5.496 1 97.81 113 VAL B C 1
ATOM 2306 O O . VAL B 1 113 ? -2.039 0.463 -4.98 1 97.81 113 VAL B O 1
ATOM 2309 N N . SER B 1 114 ? -0.64 -0.552 -6.371 1 96.81 114 SER B N 1
ATOM 2310 C CA . SER B 1 114 ? -0.084 0.698 -6.883 1 96.81 114 SER B CA 1
ATOM 2311 C C . SER B 1 114 ? -1.175 1.591 -7.465 1 96.81 114 SER B C 1
ATOM 2313 O O . SER B 1 114 ? -1.232 2.785 -7.164 1 96.81 114 SER B O 1
ATOM 2315 N N . GLN B 1 115 ? -2.016 1.047 -8.266 1 95.94 115 GLN B N 1
ATOM 2316 C CA . GLN B 1 115 ? -3.107 1.798 -8.883 1 95.94 115 GLN B CA 1
ATOM 2317 C C . GLN B 1 115 ? -4.09 2.301 -7.824 1 95.94 115 GLN B C 1
ATOM 2319 O O . GLN B 1 115 ? -4.578 3.43 -7.914 1 95.94 115 GLN B O 1
ATOM 2324 N N . MET B 1 116 ? -4.371 1.468 -6.957 1 95.12 116 MET B N 1
ATOM 2325 C CA . MET B 1 116 ? -5.27 1.817 -5.859 1 95.12 116 MET B CA 1
ATOM 2326 C C . MET B 1 116 ? -4.734 3.014 -5.078 1 95.12 116 MET B C 1
ATOM 2328 O O . MET B 1 116 ? -5.477 3.957 -4.797 1 95.12 116 MET B O 1
ATOM 2332 N N . GLU B 1 117 ? -3.475 2.963 -4.746 1 93.75 117 GLU B N 1
ATOM 2333 C CA . GLU B 1 117 ? -2.852 4.082 -4.047 1 93.75 117 GLU B CA 1
ATOM 2334 C C . GLU B 1 117 ? -2.99 5.379 -4.844 1 93.75 117 GLU B C 1
ATOM 2336 O O . GLU B 1 117 ? -3.328 6.422 -4.289 1 93.75 117 GLU B O 1
ATOM 2341 N N . ARG B 1 118 ? -2.701 5.348 -6.059 1 93 118 ARG B N 1
ATOM 2342 C CA . ARG B 1 118 ? -2.803 6.512 -6.934 1 93 118 ARG B CA 1
ATOM 2343 C C . ARG B 1 118 ? -4.219 7.074 -6.934 1 93 118 ARG B C 1
ATOM 2345 O O . ARG B 1 118 ? -4.41 8.289 -6.855 1 93 118 ARG B O 1
ATOM 235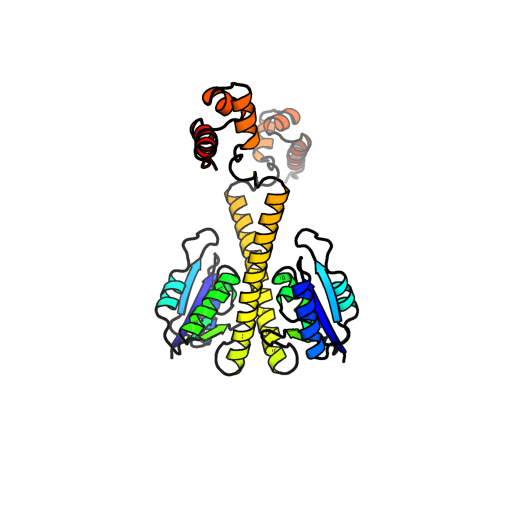2 N N . ARG B 1 119 ? -5.176 6.254 -7.004 1 92.38 119 ARG B N 1
ATOM 2353 C CA . ARG B 1 119 ? -6.57 6.68 -7.031 1 92.38 119 ARG B CA 1
ATOM 2354 C C . ARG B 1 119 ? -6.969 7.328 -5.711 1 92.38 119 ARG B C 1
ATOM 2356 O O . ARG B 1 119 ? -7.691 8.328 -5.695 1 92.38 119 ARG B O 1
ATOM 2363 N N . PHE B 1 120 ? -6.516 6.754 -4.617 1 90.5 120 PHE B N 1
ATOM 2364 C CA . PHE B 1 120 ? -6.801 7.344 -3.314 1 90.5 120 PHE B CA 1
ATOM 2365 C C . PHE B 1 120 ? -6.215 8.75 -3.217 1 90.5 120 PHE B C 1
ATOM 2367 O O . PHE B 1 120 ? -6.859 9.656 -2.695 1 90.5 120 PHE B O 1
ATOM 2374 N N . ILE B 1 121 ? -5.039 8.914 -3.664 1 90.94 121 ILE B N 1
ATOM 2375 C CA . ILE B 1 121 ? -4.375 10.211 -3.629 1 90.94 121 ILE B CA 1
ATOM 2376 C C . ILE B 1 121 ? -5.172 11.227 -4.449 1 90.94 121 ILE B C 1
ATOM 2378 O O . ILE B 1 121 ? -5.418 12.344 -4 1 90.94 121 ILE B O 1
ATOM 2382 N N . LEU B 1 122 ? -5.559 10.836 -5.602 1 91 122 LEU B N 1
ATOM 2383 C CA . LEU B 1 122 ? -6.312 11.711 -6.488 1 91 122 LEU B CA 1
ATOM 2384 C C . LEU B 1 122 ? -7.66 12.078 -5.879 1 91 122 LEU B C 1
ATOM 2386 O O . LEU B 1 122 ? -8.109 13.219 -5.992 1 91 122 LEU B O 1
ATOM 2390 N N . GLU B 1 123 ? -8.281 11.148 -5.281 1 86.88 123 GLU B N 1
ATOM 2391 C CA . GLU B 1 123 ? -9.57 11.391 -4.633 1 86.88 123 GLU B CA 1
ATOM 2392 C C . GLU B 1 123 ? -9.43 12.375 -3.475 1 86.88 123 GLU B C 1
ATOM 2394 O O . GLU B 1 123 ? -10.242 13.281 -3.326 1 86.88 123 GLU B O 1
ATOM 2399 N N . ARG B 1 124 ? -8.461 12.266 -2.705 1 85.88 124 ARG B N 1
ATOM 2400 C CA . ARG B 1 124 ? -8.211 13.172 -1.588 1 85.88 124 ARG B CA 1
ATOM 2401 C C . ARG B 1 124 ? -7.922 14.578 -2.082 1 85.88 124 ARG B C 1
ATOM 2403 O O . ARG B 1 124 ? -8.359 15.562 -1.477 1 85.88 124 ARG B O 1
ATOM 2410 N N . GLN B 1 125 ? -7.16 14.641 -3.074 1 89.88 125 GLN B N 1
ATOM 2411 C CA . GLN B 1 125 ? -6.848 15.93 -3.684 1 89.88 125 GLN B CA 1
ATOM 2412 C C . GLN B 1 125 ? -8.109 16.625 -4.176 1 89.88 125 GLN B C 1
ATOM 2414 O O . GLN B 1 125 ? -8.305 17.828 -3.926 1 89.88 125 GLN B O 1
ATOM 2419 N N . ARG B 1 126 ? -8.898 15.828 -4.887 1 87 126 ARG B N 1
ATOM 2420 C CA . ARG B 1 126 ? -10.148 16.375 -5.395 1 87 126 ARG B CA 1
ATOM 2421 C C . ARG B 1 126 ? -11.047 16.844 -4.25 1 87 126 ARG B C 1
ATOM 2423 O O . ARG B 1 126 ? -11.648 17.922 -4.332 1 87 126 ARG B O 1
ATOM 2430 N N . GLU B 1 127 ? -11.102 16.094 -3.225 1 82.88 127 GLU B N 1
ATOM 2431 C CA . GLU B 1 127 ? -11.891 16.453 -2.049 1 82.88 127 GLU B CA 1
ATOM 2432 C C . GLU B 1 127 ? -11.336 17.719 -1.381 1 82.88 127 GLU B C 1
ATOM 2434 O O . GLU B 1 127 ? -12.102 18.562 -0.907 1 82.88 127 GLU B O 1
ATOM 2439 N N . GLY B 1 128 ? -10.094 17.75 -1.325 1 82.44 128 GLY B N 1
ATOM 2440 C CA . GLY B 1 128 ? -9.453 18.938 -0.78 1 82.44 128 GLY B CA 1
ATOM 2441 C C . GLY B 1 128 ? -9.758 20.188 -1.57 1 82.44 128 GLY B C 1
ATOM 2442 O O . GLY B 1 128 ? -10.023 21.25 -0.991 1 82.44 128 GLY B O 1
ATOM 2443 N N . ILE B 1 129 ? -9.742 19.984 -2.775 1 84.81 129 ILE B N 1
ATOM 2444 C CA . ILE B 1 129 ? -10.031 21.094 -3.672 1 84.81 129 ILE B CA 1
ATOM 2445 C C . ILE B 1 129 ? -11.484 21.547 -3.502 1 84.81 129 ILE B C 1
ATOM 2447 O O . ILE B 1 129 ? -11.766 22.734 -3.408 1 84.81 129 ILE B O 1
ATOM 2451 N N . GLN B 1 130 ? -12.289 20.656 -3.465 1 83.5 130 GLN B N 1
ATOM 2452 C CA . GLN B 1 130 ? -13.711 20.953 -3.295 1 83.5 130 GLN B CA 1
ATOM 2453 C C . GLN B 1 130 ? -13.977 21.609 -1.946 1 83.5 130 GLN B C 1
ATOM 2455 O O . GLN B 1 130 ? -14.766 22.547 -1.854 1 83.5 130 GLN B O 1
ATOM 2460 N N . ALA B 1 131 ? -13.352 21.109 -0.926 1 82.38 131 ALA B N 1
ATOM 2461 C CA . ALA B 1 131 ? -13.477 21.703 0.404 1 82.38 131 ALA B CA 1
ATOM 2462 C C . ALA B 1 131 ? -12.945 23.125 0.424 1 82.38 131 ALA B C 1
ATOM 2464 O O . ALA B 1 131 ? -13.531 24 1.06 1 82.38 131 ALA B O 1
ATOM 2465 N N . ALA B 1 132 ? -11.891 23.297 -0.149 1 81.56 132 ALA B N 1
ATOM 2466 C CA . ALA B 1 132 ? -11.305 24.641 -0.239 1 81.56 132 ALA B CA 1
ATOM 2467 C C . ALA B 1 132 ? -12.219 25.594 -0.994 1 81.56 132 ALA B C 1
ATOM 2469 O O . ALA B 1 132 ? -12.375 26.75 -0.606 1 81.56 132 ALA B O 1
ATOM 2470 N N . LYS B 1 133 ? -12.711 25.062 -1.995 1 80.56 133 LYS B N 1
ATOM 2471 C CA . LYS B 1 133 ? -13.656 25.859 -2.773 1 80.56 133 LYS B CA 1
ATOM 2472 C C . LYS B 1 133 ? -14.898 26.203 -1.956 1 80.56 133 LYS B C 1
ATOM 2474 O O . LYS B 1 133 ? -15.414 27.312 -2.023 1 80.56 133 LYS B O 1
ATOM 2479 N N . ALA B 1 134 ? -15.289 25.219 -1.285 1 77.94 134 ALA B N 1
ATOM 2480 C CA . ALA B 1 134 ? -16.469 25.406 -0.455 1 77.94 134 ALA B CA 1
ATOM 2481 C C . ALA B 1 134 ? -16.203 26.406 0.665 1 77.94 134 ALA B C 1
ATOM 2483 O O . ALA B 1 134 ? -17.109 27.141 1.086 1 77.94 134 ALA B O 1
ATOM 2484 N N . LYS B 1 135 ? -15.055 26.234 1.306 1 70.88 135 LYS B N 1
ATOM 2485 C CA . LYS B 1 135 ? -14.68 27.172 2.363 1 70.88 135 LYS B CA 1
ATOM 2486 C C . LYS B 1 135 ? -14.414 28.562 1.8 1 70.88 135 LYS B C 1
ATOM 2488 O O . LYS B 1 135 ? -14.375 29.531 2.547 1 70.88 135 LYS B O 1
ATOM 2493 N N . GLY B 1 136 ? -14.805 28.719 0.746 1 62.59 136 GLY B N 1
ATOM 2494 C CA . GLY B 1 136 ? -14.625 30.031 0.138 1 62.59 136 GLY B CA 1
ATOM 2495 C C . GLY B 1 136 ? -13.172 30.391 -0.086 1 62.59 136 GLY B C 1
ATOM 2496 O O . GLY B 1 136 ? -12.828 31.562 -0.23 1 62.59 136 GLY B O 1
ATOM 2497 N N . VAL B 1 137 ? -12.312 29.578 0.348 1 53.72 137 VAL B N 1
ATOM 2498 C CA . VAL B 1 137 ? -10.906 29.938 0.171 1 53.72 137 VAL B CA 1
ATOM 2499 C C . VAL B 1 137 ? -10.602 30.109 -1.315 1 53.72 137 VAL B C 1
ATOM 2501 O O . VAL B 1 137 ? -9.539 30.625 -1.682 1 53.72 137 VAL B O 1
ATOM 2504 N N . TYR B 1 138 ? -11.07 29.219 -2.123 1 50.31 138 TYR B N 1
ATOM 2505 C CA . TYR B 1 138 ? -11.008 29.594 -3.533 1 50.31 138 TYR B CA 1
ATOM 2506 C C . TYR B 1 138 ? -11.688 30.938 -3.777 1 50.31 138 TYR B C 1
ATOM 2508 O 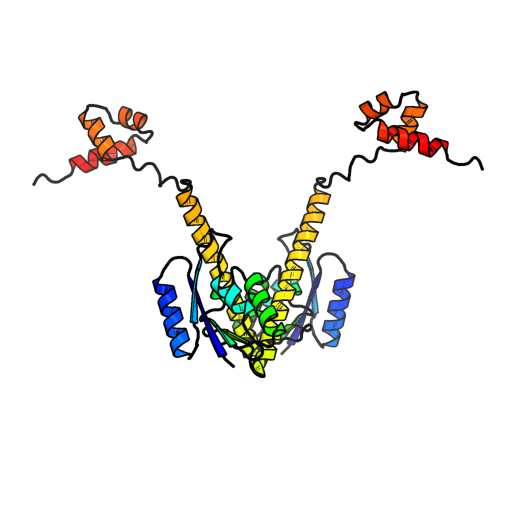O . TYR B 1 138 ? -12.922 31.016 -3.777 1 50.31 138 TYR B O 1
ATOM 2516 N N . LYS B 1 139 ? -11.234 31.859 -3.023 1 43.34 139 LYS B N 1
ATOM 2517 C CA . LYS B 1 139 ? -11.617 33.188 -3.484 1 43.34 139 LYS B CA 1
ATOM 2518 C C . LYS B 1 139 ? -11.719 33.219 -5.008 1 43.34 139 LYS B C 1
ATOM 2520 O O . LYS B 1 139 ? -10.836 32.719 -5.707 1 43.34 139 LYS B O 1
ATOM 2525 N N . GLY B 1 140 ? -12.852 32.906 -5.629 1 42.78 140 GLY B N 1
ATOM 2526 C CA . GLY B 1 140 ? -12.969 33.219 -7.043 1 42.78 140 GLY B CA 1
ATOM 2527 C C . GLY B 1 140 ? -11.797 34.031 -7.574 1 42.78 140 GLY B C 1
ATOM 2528 O O . GLY B 1 140 ? -11.031 34.594 -6.797 1 42.78 140 GLY B O 1
ATOM 2529 N N . GLY B 1 141 ? -11.062 33.406 -8.562 1 43.03 141 GLY B N 1
ATOM 2530 C CA . GLY B 1 141 ? -10.062 34.312 -9.133 1 43.03 141 GLY B CA 1
ATOM 2531 C C . GLY B 1 141 ? -10.258 35.75 -8.75 1 43.03 141 GLY B C 1
ATOM 2532 O O . GLY B 1 141 ? -11.297 36.125 -8.188 1 43.03 141 GLY B O 1
ATOM 2533 N N . THR B 1 142 ? -9.25 36.625 -9.008 1 44.66 142 THR B N 1
ATOM 2534 C CA . THR B 1 142 ? -9.328 38.094 -8.977 1 44.66 142 THR B CA 1
ATOM 2535 C C . THR B 1 142 ? -10.766 38.562 -9.195 1 44.66 142 THR B C 1
ATOM 2537 O O . THR B 1 142 ? -11.492 38 -10.008 1 44.66 142 THR B O 1
ATOM 2540 N N . ARG B 1 143 ? -11.438 39.125 -8.203 1 48.09 143 ARG B N 1
ATOM 2541 C CA . ARG B 1 143 ? -12.656 39.906 -8.375 1 48.09 143 ARG B CA 1
ATOM 2542 C C . ARG B 1 143 ? -12.906 40.219 -9.844 1 48.09 143 ARG B C 1
ATOM 2544 O O . ARG B 1 143 ? -12.156 40.969 -10.461 1 48.09 143 ARG B O 1
ATOM 2551 N N . ARG B 1 144 ? -13.203 39.375 -10.633 1 53.31 144 ARG B N 1
ATOM 2552 C CA . ARG B 1 144 ? -13.633 39.844 -11.938 1 53.31 144 ARG B CA 1
ATOM 2553 C C . ARG B 1 144 ? -14.508 41.094 -11.812 1 53.31 144 ARG B C 1
ATOM 2555 O O . ARG B 1 144 ? -15.477 41.094 -11.047 1 53.31 144 ARG B O 1
ATOM 2562 N N . LEU B 1 145 ? -13.836 42.125 -11.984 1 61.75 145 LEU B N 1
ATOM 2563 C CA . LEU B 1 145 ? -14.562 43.375 -11.961 1 61.75 145 LEU B CA 1
ATOM 2564 C C . LEU B 1 145 ? -15.961 43.219 -12.547 1 61.75 145 LEU B C 1
ATOM 2566 O O . LEU B 1 145 ? -16.125 42.625 -13.609 1 61.75 145 LEU B O 1
ATOM 2570 N N . ASP B 1 146 ? -16.875 43.188 -11.672 1 65.62 146 ASP B N 1
ATOM 2571 C CA . ASP B 1 146 ? -18.25 43.188 -12.164 1 65.62 146 ASP B CA 1
ATOM 2572 C C . ASP B 1 146 ? -18.422 44.156 -13.32 1 65.62 146 ASP B C 1
ATOM 2574 O O . ASP B 1 146 ? -18.453 45.375 -13.102 1 65.62 146 ASP B O 1
ATOM 2578 N N . ARG B 1 147 ? -18.438 43.656 -14.422 1 74.75 147 ARG B N 1
ATOM 2579 C CA . ARG B 1 147 ? -18.594 44.5 -15.602 1 74.75 147 ARG B CA 1
ATOM 2580 C C . ARG B 1 147 ? -19.781 45.406 -15.461 1 74.75 147 ARG B C 1
ATOM 2582 O O . ARG B 1 147 ? -19.703 46.594 -15.789 1 74.75 147 ARG B O 1
ATOM 2589 N N . GLU B 1 148 ? -20.875 44.844 -15.055 1 79.19 148 GLU B N 1
ATOM 2590 C CA . GLU B 1 148 ? -22.109 45.625 -14.945 1 79.19 148 GLU B CA 1
ATOM 2591 C C . GLU B 1 148 ? -21.969 46.719 -13.883 1 79.19 148 GLU B C 1
ATOM 2593 O O . GLU B 1 148 ? -22.453 47.844 -14.062 1 79.19 148 GLU B O 1
ATOM 2598 N N . LYS B 1 149 ? -21.234 46.375 -12.969 1 81.12 149 LYS B N 1
ATOM 2599 C CA . LYS B 1 149 ? -21 47.375 -11.914 1 81.12 149 LYS B CA 1
ATOM 2600 C C . LYS B 1 149 ? -20.047 48.469 -12.375 1 81.12 149 LYS B C 1
ATOM 2602 O O . LYS B 1 149 ? -20.25 49.656 -12.078 1 81.12 149 LYS B O 1
ATOM 2607 N N . VAL B 1 150 ? -19.078 48.094 -13.148 1 84.5 150 VAL B N 1
ATOM 2608 C CA . VAL B 1 150 ? -18.141 49.062 -13.734 1 84.5 150 VAL B CA 1
ATOM 2609 C C . VAL B 1 150 ? -18.875 49.969 -14.711 1 84.5 150 VAL B C 1
ATOM 2611 O O . VAL B 1 150 ? -18.703 51.188 -14.664 1 84.5 150 VAL B O 1
ATOM 2614 N N . LEU B 1 151 ? -19.781 49.344 -15.414 1 85.12 151 LEU B N 1
ATOM 2615 C CA . LEU B 1 151 ? -20.547 50.094 -16.391 1 85.12 151 LEU B CA 1
ATOM 2616 C C . LEU B 1 151 ? -21.609 50.938 -15.719 1 85.12 151 LEU B C 1
ATOM 2618 O O . LEU B 1 151 ? -21.859 52.062 -16.156 1 85.12 151 LEU B O 1
ATOM 2622 N N . ALA B 1 152 ? -22.141 50.562 -14.703 1 86.75 152 ALA B N 1
ATOM 2623 C CA . ALA B 1 152 ? -23.125 51.312 -13.945 1 86.75 152 ALA B CA 1
ATOM 2624 C C . ALA B 1 152 ? -22.469 52.531 -13.266 1 86.75 152 ALA B C 1
ATOM 2626 O O . ALA B 1 152 ? -23.016 53.625 -13.289 1 86.75 152 ALA B O 1
ATOM 2627 N N . MET B 1 153 ? -21.281 52.344 -12.852 1 87.06 153 MET B N 1
ATOM 2628 C CA . MET B 1 153 ? -20.562 53.438 -12.203 1 87.06 153 MET B CA 1
ATOM 2629 C C . MET B 1 153 ? -20.062 54.438 -13.227 1 87.06 153 MET B C 1
ATOM 2631 O O . MET B 1 153 ? -20.062 55.656 -12.961 1 87.06 153 MET B O 1
ATOM 2635 N N . LYS B 1 154 ? -19.734 53.906 -14.359 1 87.44 154 LYS B N 1
ATOM 2636 C CA . LYS B 1 154 ? -19.375 54.781 -15.461 1 87.44 154 LYS B CA 1
ATOM 2637 C C . LYS B 1 154 ? -20.578 55.625 -15.906 1 87.44 154 LYS B C 1
ATOM 2639 O O . LYS B 1 154 ? -20.438 56.844 -16.141 1 87.44 154 LYS B O 1
ATOM 2644 N N . ALA B 1 155 ? -21.641 54.938 -15.898 1 88 155 ALA B N 1
ATOM 2645 C CA . ALA B 1 155 ? -22.875 55.625 -16.312 1 88 155 ALA B CA 1
ATOM 2646 C C . ALA B 1 155 ? -23.312 56.656 -15.289 1 88 155 ALA B C 1
ATOM 2648 O O . ALA B 1 155 ? -23.953 57.656 -15.641 1 88 155 ALA B O 1
ATOM 2649 N N . GLU B 1 156 ? -22.891 56.5 -14.156 1 87.75 156 GLU B N 1
ATOM 2650 C CA . GLU B 1 156 ? -23.219 57.438 -13.086 1 87.75 156 GLU B CA 1
ATOM 2651 C C . GLU B 1 156 ? -22.234 58.594 -13.062 1 87.75 156 GLU B C 1
ATOM 2653 O O . GLU B 1 156 ? -22.438 59.562 -12.312 1 87.75 156 GLU B O 1
ATOM 2658 N N . GLY B 1 157 ? -21.125 58.438 -13.898 1 88.12 157 GLY B N 1
ATOM 2659 C CA . GLY B 1 157 ? -20.25 59.562 -14.07 1 88.12 157 GLY B CA 1
ATOM 2660 C C . GLY B 1 157 ? -18.906 59.406 -13.391 1 88.12 157 GLY B C 1
ATOM 2661 O O . GLY B 1 157 ? -18.094 60.344 -13.375 1 88.12 157 GLY B O 1
ATOM 2662 N N . HIS B 1 158 ? -18.703 58.281 -12.883 1 89.69 158 HIS B N 1
ATOM 2663 C CA . HIS B 1 158 ? -17.438 58.062 -12.18 1 89.69 158 HIS B CA 1
ATOM 2664 C C . HIS B 1 158 ? -16.312 57.812 -13.164 1 89.69 158 HIS B C 1
ATOM 2666 O O . HIS B 1 158 ? -16.5 57.094 -14.164 1 89.69 158 HIS B O 1
ATOM 2672 N N . GLY B 1 159 ? -15.156 58.375 -12.898 1 88.69 159 GLY B N 1
ATOM 2673 C CA . GLY B 1 159 ? -13.992 58.125 -13.734 1 88.69 159 GLY B CA 1
ATOM 2674 C C . GLY B 1 159 ? -13.32 56.812 -13.469 1 88.69 159 GLY B C 1
ATOM 2675 O O . GLY B 1 159 ? -13.602 56.156 -12.461 1 88.69 159 GLY B O 1
ATOM 2676 N N . PRO B 1 160 ? -12.539 56.406 -14.414 1 87.44 160 PRO B N 1
ATOM 2677 C CA . PRO B 1 160 ? -11.891 55.125 -14.289 1 87.44 160 PRO B CA 1
ATOM 2678 C C . PRO B 1 160 ? -11.07 54.969 -13.016 1 87.44 160 PRO B C 1
ATOM 2680 O O . PRO B 1 160 ? -11.047 53.906 -12.406 1 87.44 160 PRO B O 1
ATOM 2683 N N . ALA B 1 161 ? -10.555 56.031 -12.656 1 87.81 161 ALA B N 1
ATOM 2684 C CA . ALA B 1 161 ? -9.75 56.031 -11.438 1 87.81 161 ALA B CA 1
ATOM 2685 C C . ALA B 1 161 ? -10.609 55.812 -10.203 1 87.81 161 ALA B C 1
ATOM 2687 O O . ALA B 1 161 ? -10.242 55.062 -9.297 1 87.81 161 ALA B O 1
ATOM 2688 N N . ALA B 1 162 ? -11.695 56.438 -10.141 1 91.12 162 ALA B N 1
ATOM 2689 C CA . ALA B 1 162 ? -12.648 56.344 -9.031 1 91.12 162 ALA B CA 1
ATOM 2690 C C . ALA B 1 162 ? -13.258 54.938 -8.969 1 91.12 162 ALA B C 1
ATOM 2692 O O . ALA B 1 162 ? -13.445 54.375 -7.879 1 91.12 162 ALA B O 1
ATOM 2693 N N . ILE B 1 163 ? -13.57 54.375 -10.078 1 91.81 163 ILE B N 1
ATOM 2694 C CA . ILE B 1 163 ? -14.141 53.062 -10.172 1 91.81 163 ILE B CA 1
ATOM 2695 C C . ILE B 1 163 ? -13.133 52.031 -9.672 1 91.81 163 ILE B C 1
ATOM 2697 O O . ILE B 1 163 ? -13.477 51.125 -8.898 1 91.81 163 ILE B O 1
ATOM 2701 N N . ALA B 1 164 ? -12.016 52.281 -10.141 1 86.62 164 ALA B N 1
ATOM 2702 C CA . ALA B 1 164 ? -10.938 51.375 -9.742 1 86.62 164 ALA B CA 1
ATOM 2703 C C . ALA B 1 164 ? -10.758 51.375 -8.227 1 86.62 164 ALA B C 1
ATOM 2705 O O . ALA B 1 164 ? -10.617 50.312 -7.613 1 86.62 164 ALA B O 1
ATOM 2706 N N . LYS B 1 165 ? -10.727 52.5 -7.707 1 86.12 165 LYS B N 1
ATOM 2707 C CA . LYS B 1 165 ? -10.57 52.688 -6.266 1 86.12 165 LYS B CA 1
ATOM 2708 C C . LYS B 1 165 ? -11.734 52.062 -5.508 1 86.12 165 LYS B C 1
ATOM 2710 O O . LYS B 1 165 ? -11.539 51.375 -4.496 1 86.12 165 LYS B O 1
ATOM 2715 N N . ALA B 1 166 ? -12.883 52.219 -5.988 1 86.25 166 ALA B N 1
ATOM 2716 C CA . ALA B 1 166 ? -14.102 51.75 -5.328 1 86.25 166 ALA B CA 1
ATOM 2717 C C . ALA B 1 166 ? -14.188 50.219 -5.363 1 86.25 166 ALA B C 1
ATOM 2719 O O . ALA B 1 166 ? -14.664 49.594 -4.406 1 86.25 166 ALA B O 1
ATOM 2720 N N . LEU B 1 167 ? -13.758 49.719 -6.426 1 83 167 LEU B N 1
ATOM 2721 C CA . LEU B 1 167 ? -13.953 48.281 -6.625 1 83 167 LEU B CA 1
ATOM 2722 C C . LEU B 1 167 ? -12.688 47.531 -6.258 1 83 167 LEU B C 1
ATOM 2724 O O . LEU B 1 167 ? -12.688 46.281 -6.273 1 83 167 LEU B O 1
ATOM 2728 N N . GLY B 1 168 ? -11.672 48.406 -5.977 1 81.81 168 GLY B N 1
ATOM 2729 C CA . GLY B 1 168 ? -10.422 47.781 -5.547 1 81.81 168 GLY B CA 1
ATOM 2730 C C . GLY B 1 168 ? -9.711 47.031 -6.656 1 81.81 168 GLY B C 1
ATOM 2731 O O . GLY B 1 168 ? -9.211 45.938 -6.438 1 81.81 168 GLY B O 1
ATOM 2732 N N . CYS B 1 169 ? -9.781 47.625 -7.812 1 78.62 169 CYS B N 1
ATOM 2733 C CA . CYS B 1 169 ? -9.125 47.031 -8.969 1 78.62 169 CYS B CA 1
ATOM 2734 C C . CYS B 1 169 ? -8.195 48.031 -9.656 1 78.62 169 CYS B C 1
ATOM 2736 O O . CYS B 1 169 ? -8.148 49.188 -9.289 1 78.62 169 CYS B O 1
ATOM 2738 N N . SER B 1 170 ? -7.414 47.5 -10.594 1 79.12 170 SER B N 1
ATOM 2739 C CA . SER B 1 170 ? -6.523 48.406 -11.328 1 79.12 170 SER B CA 1
ATOM 2740 C C . SER B 1 170 ? -7.289 49.25 -12.344 1 79.12 170 SER B C 1
ATOM 2742 O O . SER B 1 170 ? -8.344 48.812 -12.828 1 79.12 170 SER B O 1
ATOM 2744 N N . ARG B 1 171 ? -6.793 50.375 -12.5 1 83.94 171 ARG B N 1
ATOM 2745 C CA . ARG B 1 171 ? -7.367 51.219 -13.547 1 83.94 171 ARG B CA 1
ATOM 2746 C C . ARG B 1 171 ? -7.391 50.469 -14.883 1 83.94 171 ARG B C 1
ATOM 2748 O O . ARG B 1 171 ? -8.328 50.625 -15.664 1 83.94 171 ARG B O 1
ATOM 2755 N N . MET B 1 172 ? -6.504 49.719 -15.078 1 81.94 172 MET B N 1
ATOM 2756 C CA . MET B 1 172 ? -6.398 49 -16.344 1 81.94 172 MET B CA 1
ATOM 2757 C C . MET B 1 172 ? -7.555 48 -16.5 1 81.94 172 MET B C 1
ATOM 2759 O O . MET B 1 172 ? -8.102 47.875 -17.594 1 81.94 172 MET B O 1
ATOM 2763 N N . GLN B 1 173 ? -8.023 47.531 -15.617 1 79.56 173 GLN B N 1
ATOM 2764 C CA . GLN B 1 173 ? -9.133 46.562 -15.625 1 79.56 173 GLN B CA 1
ATOM 2765 C C . GLN B 1 173 ? -10.453 47.281 -15.953 1 79.56 173 GLN B C 1
ATOM 2767 O O . GLN B 1 173 ? -11.289 46.719 -16.672 1 79.56 173 GLN B O 1
ATOM 2772 N N . VAL B 1 174 ? -10.555 48.469 -15.453 1 81.5 174 VAL B N 1
ATOM 2773 C CA . VAL B 1 174 ? -11.727 49.281 -15.719 1 81.5 174 VAL B CA 1
ATOM 2774 C C . VAL B 1 174 ? -11.734 49.719 -17.188 1 81.5 174 VAL B C 1
ATOM 2776 O O . VAL B 1 174 ? -12.758 49.594 -17.859 1 81.5 174 VAL B O 1
ATOM 2779 N N . TYR B 1 175 ? -10.594 50.031 -17.641 1 83.75 175 TYR B N 1
ATOM 2780 C CA . TYR B 1 175 ? -10.461 50.469 -19.031 1 83.75 175 TYR B CA 1
ATOM 2781 C C . TYR B 1 175 ? -10.797 49.344 -19.984 1 83.75 175 TYR B C 1
ATOM 2783 O O . TYR B 1 175 ? -11.43 49.531 -21.031 1 83.75 175 TYR B O 1
ATOM 2791 N N . ARG B 1 176 ? -10.539 48.281 -19.656 1 81.06 176 ARG B N 1
ATOM 2792 C CA . ARG B 1 176 ? -10.797 47.125 -20.516 1 81.06 176 ARG B CA 1
ATOM 2793 C C . ARG B 1 176 ? -12.289 46.844 -20.625 1 81.06 176 ARG B C 1
ATOM 2795 O O . ARG B 1 176 ? -12.781 46.469 -21.688 1 81.06 176 ARG B O 1
ATOM 2802 N N . ILE B 1 177 ? -12.914 47.094 -19.641 1 79.56 177 ILE B N 1
ATOM 2803 C CA . ILE B 1 177 ? -14.352 46.844 -19.609 1 79.56 177 ILE B CA 1
ATOM 2804 C C . IL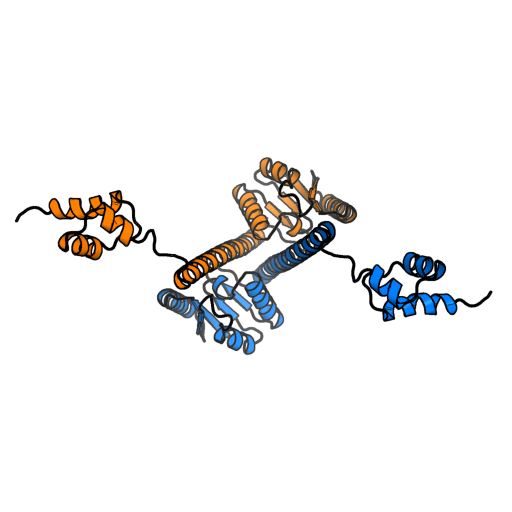E B 1 177 ? -15.094 47.969 -20.312 1 79.56 177 ILE B C 1
ATOM 2806 O O . ILE B 1 177 ? -16 47.719 -21.109 1 79.56 177 ILE B O 1
ATOM 2810 N N . ILE B 1 178 ? -14.625 49.188 -20.078 1 79.56 178 ILE B N 1
ATOM 2811 C CA . ILE B 1 178 ? -15.266 50.344 -20.672 1 79.56 178 ILE B CA 1
ATOM 2812 C C . ILE B 1 178 ? -14.922 50.406 -22.172 1 79.56 178 ILE B C 1
ATOM 2814 O O . ILE B 1 178 ? -15.773 50.75 -22.984 1 79.56 178 ILE B O 1
ATOM 2818 N N . GLY B 1 179 ? -13.742 50.125 -22.531 1 75 179 GLY B N 1
ATOM 2819 C CA . GLY B 1 179 ? -13.312 50.125 -23.922 1 75 179 GLY B CA 1
ATOM 2820 C C . GLY B 1 179 ? -13.945 49 -24.719 1 75 179 GLY B C 1
ATOM 2821 O O . GLY B 1 179 ? -14.18 49.156 -25.922 1 75 179 GLY B O 1
ATOM 2822 N N . SER B 1 180 ? -14.07 47.906 -24.172 1 63.94 180 SER B N 1
ATOM 2823 C CA . SER B 1 180 ? -14.703 46.781 -24.859 1 63.94 180 SER B CA 1
ATOM 2824 C C . SER B 1 180 ? -16.188 47.062 -25.109 1 63.94 180 SER B C 1
ATOM 2826 O O . SER B 1 180 ? -16.75 46.594 -26.094 1 63.94 180 SER B O 1
ATOM 2828 N N . ASP B 1 181 ? -16.812 47.656 -24.312 1 59.59 181 ASP B N 1
ATOM 2829 C CA . ASP B 1 181 ? -18.203 48.062 -24.5 1 59.59 181 ASP B CA 1
ATOM 2830 C C . ASP B 1 181 ? -18.312 49.156 -25.562 1 59.59 181 ASP B C 1
ATOM 2832 O O . ASP B 1 181 ? -19.328 49.25 -26.25 1 59.59 181 ASP B O 1
ATOM 2836 N N . ALA B 1 182 ? -17.391 50 -25.781 1 52.22 182 ALA B N 1
ATOM 2837 C CA . ALA B 1 182 ? -17.438 51 -26.844 1 52.22 182 ALA B CA 1
ATOM 2838 C C . ALA B 1 182 ? -17.25 50.344 -28.219 1 52.22 182 ALA B C 1
ATOM 2840 O O . ALA B 1 182 ? -17.641 50.938 -29.234 1 52.22 182 ALA B O 1
ATOM 2841 N N . GLN B 1 183 ? -16.562 49.25 -28.453 1 44.47 183 GLN B N 1
ATOM 2842 C CA . GLN B 1 183 ? -16.406 48.656 -29.766 1 44.47 183 GLN B CA 1
ATOM 2843 C C . GLN B 1 183 ? -17.547 47.719 -30.094 1 44.47 183 GLN B C 1
ATOM 2845 O O . GLN B 1 183 ? -17.5 46.969 -31.078 1 44.47 183 GLN B O 1
ATOM 2850 N N . ALA B 1 184 ? -18.578 47.625 -29.391 1 43.34 184 ALA B N 1
ATOM 2851 C CA . ALA B 1 184 ? -19.719 46.875 -29.922 1 43.34 184 ALA B CA 1
ATOM 2852 C C . ALA B 1 184 ? -20.203 47.5 -31.234 1 43.34 184 ALA B C 1
ATOM 2854 O O . ALA B 1 184 ? -20.422 48.688 -31.312 1 43.34 184 ALA B O 1
ATOM 2855 N N . PRO B 1 185 ? -20.094 46.812 -32.375 1 37.84 185 PRO B N 1
ATOM 2856 C CA . PRO B 1 185 ? -20.484 47.375 -33.688 1 37.84 185 PRO B CA 1
ATOM 2857 C C . PRO B 1 185 ? -21.922 47.938 -33.656 1 37.84 185 PRO B C 1
ATOM 2859 O O . PRO B 1 185 ? -22.75 47.469 -32.906 1 37.84 185 PRO B O 1
ATOM 2862 N N . SER B 1 186 ? -22.156 49.281 -33.844 1 37.19 186 SER B N 1
ATOM 2863 C CA . SER B 1 186 ? -23.422 49.781 -34.344 1 37.19 186 SER B CA 1
ATOM 2864 C C . SER B 1 186 ? -24.078 48.812 -35.312 1 37.19 186 SER B C 1
ATOM 2866 O O . SER B 1 186 ? -23.484 48.438 -36.312 1 37.19 186 SER B O 1
ATOM 2868 N N . ALA B 1 187 ? -25.062 48.031 -34.938 1 30.89 187 ALA B N 1
ATOM 2869 C CA . ALA B 1 187 ? -25.938 47.562 -36 1 30.89 187 ALA B CA 1
ATOM 2870 C C . ALA B 1 187 ? -26.688 48.719 -36.656 1 30.89 187 ALA B C 1
ATOM 2872 O O . ALA B 1 187 ? -27.094 49.656 -35.969 1 30.89 187 ALA B O 1
#

Secondary structure (DSSP, 8-state):
--EEEEEEESS-HHHHHHHHHHHHHTT-SSEEEEE--TT-SS--HHHHHHHHH--TT-EEEESSGGGS-SSHHHHHHHHHHHHHTT-EEEETTTTEESSHHHHHHHHHHHHHHHHHHHHHHHHHHHHHHHHHHHTT-S--SS----HHHHHHHHHTT--HHHHHHHHT--HHHHHHHHHHHHTS---/--EEEEEEESS-HHHHHHHHHHHHHTT-BSEEEEE--TT-SS--HHHHHHHHH--TT-EEEESSGGGS-SSHHHHHHHHHHHHHTT-EEEETTTTEESSHHHHHHHHHHHHHHHHHHHHHHHHHHHHHHHHHHHTT-S--SS----HHHHHHHHHTT--HHHHHHHHT--HHHHHHHHHHHHTS---

InterPro domains:
  IPR006119 Resolvase, N-terminal catalytic domain [PF00239] (4-138)
  IPR006119 Resolvase, N-terminal catalytic domain [PS51736] (2-136)
  IPR006119 Resolvase, N-terminal catalytic domain [SM00857] (3-138)
  IPR009057 Homedomain-like superfamily [SSF46689] (142-179)
  IPR036162 Resolvase-like, N-terminal catalytic domain superfamily [G3DSA:3.40.50.1390] (4-139)
  IPR036162 Resolvase-like, N-terminal catalytic domain superfamily [SSF53041] (1-138)
  IPR050639 Site-specific recombinase resolvase [PTHR30461] (4-170)

Organism: Methylorubrum extorquens (strain ATCC 14718 / DSM 1338 / JCM 2805 / NCIMB 9133 / AM1) (NCBI:txid272630)

Solvent-accessible surface area (backbone atoms only — not comparable to full-atom values): 20379 Å² total; per-residue (Å²): 117,46,37,30,20,48,35,50,30,53,77,54,62,70,60,33,54,56,41,49,53,53,33,49,74,72,62,31,52,60,70,45,66,48,75,35,53,92,84,50,89,80,65,49,65,57,58,52,54,47,65,71,65,61,44,67,58,20,30,43,34,29,56,35,67,58,56,70,35,85,42,68,68,51,33,47,50,51,53,50,52,34,50,76,50,48,23,32,49,34,26,61,56,67,77,46,45,45,56,72,79,64,4,54,54,45,48,50,51,51,46,48,51,50,51,33,50,52,52,42,52,52,50,50,50,52,47,48,49,51,48,36,44,69,70,48,65,51,55,66,69,76,80,67,70,52,57,67,57,55,50,50,40,43,72,73,66,47,49,54,63,56,49,11,62,74,70,70,47,53,46,66,60,43,47,51,52,57,54,54,63,67,63,58,74,82,126,117,46,37,30,20,48,36,50,30,54,78,55,63,70,60,34,54,55,40,47,52,53,34,48,74,72,62,32,52,59,69,45,65,50,76,37,52,89,83,50,89,79,65,49,64,59,57,52,54,47,65,71,64,60,44,65,58,20,31,42,34,29,56,36,65,57,57,70,35,84,43,68,66,51,33,47,51,50,52,50,53,34,50,76,50,48,24,32,48,33,26,61,56,68,76,46,46,45,56,71,77,64,4,53,54,46,48,50,50,51,47,48,51,49,51,33,51,53,51,43,52,53,50,50,51,52,48,50,50,51,50,36,44,68,70,46,67,49,54,65,68,78,78,67,70,50,57,66,57,54,49,51,40,43,71,72,65,48,48,53,63,56,48,12,63,73,70,70,48,55,47,66,61,42,46,52,51,56,52,55,62,67,64,55,76,83,125

Radius of gyration: 32.16 Å; Cα contacts (8 Å, |Δi|>4): 498; chains: 2; bounding box: 54×82×96 Å

Nearest PDB structures (foldseek):
  5cy1-assembly1_A  TM=6.592E-01  e=1.686E-18  Escherichia coli
  5cy2-assembly2_F  TM=6.452E-01  e=5.704E-18  Escherichia coli
  1gdt-assembly1_B  TM=6.373E-01  e=7.861E-18  Escherichia coli
  3pkz-assembly2_G  TM=7.732E-01  e=6.475E-09  Staphylococcus aureus
  5c35-assembly1_A-2  TM=7.425E-01  e=3.635E-09  Staphylococcus aureus

pLDDT: mean 85.39, std 15.92, range [30.89, 98.69]

Sequence (374 aa):
MARIGYARCSSENQSLDIQIERLKAEGCQPIRSEKVSGASRDGRTELAALLDFIRDGDELVVVRADRLGRDTRDVLNIVHELDQRGAFLTVLDPHVSTRGESGRIVLTVLGMVSQMERRFILERQREGIQAAKAKGVYKGGTRRLDREKVLAMKAEGHGPAAIAKALGCSRMQVYRIIGSDAQAPSAMARIGYARCSSENQSLDIQIERLKAEGCQPIRSEKVSGASRDGRTELAALLDFIRDGDELVVVRADRLGRDTRDVLNIVHELDQRGAFLTVLDPHVSTRGESGRIVLTVLGMVSQMERRFILERQREGIQAAKAKGVYKGGTRRLDREKVLAMKAEGHGPAAIAKALGCSRMQVYRIIGSDAQAPSA